Protein AF-A0A218WGW8-F1 (afdb_monomer_lite)

Foldseek 3Di:
DDDPDDPDPDDDPPQAWDWDFDQAWDQAPQFRDIFRDRTWTAGPVPRHIHDPLRVPDDQWFDFDQAPPRPCPVFDIFGKDQAQDADPPAPPPLASQAAQAQLAGTDTIWRWGQDPVRRHIHTHGSVRSLCRDTDPRHDDDLAGKDQALPAAAQQQRHSHDPRGRPPDDRRGGFIWGDDPPDPRHIHTPNSLRVLLNLQSVQLVDPVQQDPVRAGEREDARNDHPPCQVVSVVSNCSSCCVSVVDCVNHDDDYDYD

Structure (mmCIF, N/CA/C/O backbone):
data_AF-A0A218WGW8-F1
#
_entry.id   AF-A0A218WGW8-F1
#
loop_
_atom_site.group_PDB
_atom_site.id
_atom_site.type_symbol
_atom_site.label_atom_id
_atom_site.label_alt_id
_atom_site.label_comp_id
_atom_site.label_asym_id
_atom_site.label_entity_id
_atom_site.label_seq_id
_atom_site.pdbx_PDB_ins_code
_atom_site.Cartn_x
_atom_site.Cartn_y
_atom_site.Cartn_z
_atom_site.occupancy
_atom_site.B_iso_or_equiv
_atom_site.auth_seq_id
_atom_site.auth_comp_id
_atom_site.auth_asym_id
_atom_site.auth_atom_id
_atom_site.pdbx_PDB_model_num
ATOM 1 N N . MET A 1 1 ? 56.838 10.691 19.904 1.00 34.34 1 MET A N 1
ATOM 2 C CA . MET A 1 1 ? 56.258 9.521 19.205 1.00 34.34 1 MET A CA 1
ATOM 3 C C . MET A 1 1 ? 54.764 9.755 19.064 1.00 34.34 1 MET A C 1
ATOM 5 O O . MET A 1 1 ? 54.216 10.485 19.878 1.00 34.34 1 MET A O 1
ATOM 9 N N . ALA A 1 2 ? 54.199 9.271 17.961 1.00 31.28 2 ALA A N 1
ATOM 10 C CA . ALA A 1 2 ? 53.052 9.824 17.246 1.00 31.28 2 ALA A CA 1
ATOM 11 C C . ALA A 1 2 ? 51.769 10.029 18.068 1.00 31.28 2 ALA A C 1
ATOM 13 O O . ALA A 1 2 ? 51.326 9.160 18.811 1.00 31.28 2 ALA A O 1
ATOM 14 N N . THR A 1 3 ? 51.167 11.199 17.861 1.00 36.91 3 THR A N 1
ATOM 15 C CA . THR A 1 3 ? 49.751 11.477 18.086 1.00 36.91 3 THR A CA 1
ATOM 16 C C . THR A 1 3 ? 48.965 10.865 16.930 1.00 36.91 3 THR A C 1
ATOM 18 O O . THR A 1 3 ? 48.962 11.428 15.834 1.00 36.91 3 THR A O 1
ATOM 21 N N . ASP A 1 4 ? 48.305 9.734 17.153 1.00 34.06 4 ASP A N 1
ATOM 22 C CA . ASP A 1 4 ? 47.392 9.174 16.159 1.00 34.06 4 ASP A CA 1
ATOM 23 C C . ASP A 1 4 ? 46.086 9.971 16.179 1.00 34.06 4 ASP A C 1
ATOM 25 O O . ASP A 1 4 ? 45.173 9.760 16.978 1.00 34.06 4 ASP A O 1
ATOM 29 N N . SER A 1 5 ? 46.043 10.965 15.296 1.00 38.72 5 SER A N 1
ATOM 30 C CA . SER A 1 5 ? 44.841 11.687 14.910 1.00 38.72 5 SER A CA 1
ATOM 31 C C . SER A 1 5 ? 43.768 10.702 14.452 1.00 38.72 5 SER A C 1
ATOM 33 O O . SER A 1 5 ? 43.985 9.927 13.519 1.00 38.72 5 SER A O 1
ATOM 35 N N . VAL A 1 6 ? 42.595 10.773 15.081 1.00 39.47 6 VAL A N 1
ATOM 36 C CA . VAL A 1 6 ? 41.369 10.107 14.626 1.00 39.47 6 VAL A CA 1
ATOM 37 C C . VAL A 1 6 ? 41.163 10.419 13.137 1.00 39.47 6 VAL A C 1
ATOM 39 O O . VAL A 1 6 ? 41.188 11.600 12.773 1.00 39.47 6 VAL A O 1
ATOM 42 N N . PRO A 1 7 ? 40.948 9.418 12.261 1.00 34.97 7 PRO A N 1
ATOM 43 C CA . PRO A 1 7 ? 40.661 9.679 10.862 1.00 34.97 7 PRO A CA 1
ATOM 44 C C . PRO A 1 7 ? 39.383 10.509 10.767 1.00 34.97 7 PRO A C 1
ATOM 46 O O . PRO A 1 7 ? 38.300 10.065 11.152 1.00 34.97 7 PRO A O 1
ATOM 49 N N . ASN A 1 8 ? 39.528 11.734 10.271 1.00 34.88 8 ASN A N 1
ATOM 50 C CA . ASN A 1 8 ? 38.425 12.587 9.868 1.00 34.88 8 ASN A CA 1
ATOM 51 C C . ASN A 1 8 ? 37.539 11.784 8.895 1.00 34.88 8 ASN A C 1
ATOM 53 O O . ASN A 1 8 ? 38.052 11.361 7.853 1.00 34.88 8 ASN A O 1
ATOM 57 N N . PRO A 1 9 ? 36.253 11.517 9.199 1.00 36.47 9 PRO A N 1
ATOM 58 C CA . PRO A 1 9 ? 35.380 10.867 8.243 1.00 36.47 9 PRO A CA 1
ATOM 59 C C . PRO A 1 9 ? 35.137 11.869 7.119 1.00 36.47 9 PRO A C 1
ATOM 61 O O . PRO A 1 9 ? 34.276 12.744 7.221 1.00 36.47 9 PRO A O 1
ATOM 64 N N . ALA A 1 10 ? 35.935 11.738 6.058 1.00 40.41 10 ALA A N 1
ATOM 65 C CA . ALA A 1 10 ? 35.719 12.400 4.786 1.00 40.41 10 ALA A CA 1
ATOM 66 C C . ALA A 1 10 ? 34.219 12.373 4.473 1.00 40.41 10 ALA A C 1
ATOM 68 O O . ALA A 1 10 ? 33.571 11.328 4.589 1.00 40.41 10 ALA A O 1
ATOM 69 N N . ALA A 1 11 ? 33.683 13.559 4.182 1.00 42.69 11 ALA A N 1
ATOM 70 C CA . ALA A 1 11 ? 32.280 13.842 3.945 1.00 42.69 11 ALA A CA 1
ATOM 71 C C . ALA A 1 11 ? 31.565 12.651 3.292 1.00 42.69 11 ALA A C 1
ATOM 73 O O . ALA A 1 11 ? 31.799 12.334 2.127 1.00 42.69 11 ALA A O 1
ATOM 74 N N . ARG A 1 12 ? 30.693 11.975 4.055 1.00 51.75 12 ARG A N 1
ATOM 75 C CA . ARG A 1 12 ? 29.774 10.983 3.491 1.00 51.75 12 ARG A CA 1
ATOM 76 C C . ARG A 1 12 ? 29.045 11.684 2.355 1.00 51.75 12 ARG A C 1
ATOM 78 O O . ARG A 1 12 ? 28.332 12.648 2.626 1.00 51.75 12 ARG A O 1
ATOM 85 N N . HIS A 1 13 ? 29.231 11.231 1.116 1.00 54.53 13 HIS A N 1
ATOM 86 C CA . HIS A 1 13 ? 28.448 11.747 0.002 1.00 54.53 13 HIS A CA 1
ATOM 87 C C . HIS A 1 13 ? 26.968 11.693 0.410 1.00 54.53 13 HIS A C 1
ATOM 89 O O . HIS A 1 13 ? 26.478 10.606 0.752 1.00 54.53 13 HIS A O 1
ATOM 95 N N . PRO A 1 14 ? 26.260 12.837 0.467 1.00 75.94 14 PRO A N 1
ATOM 96 C CA . PRO A 1 14 ? 24.845 12.819 0.783 1.00 75.94 14 PRO A CA 1
ATOM 97 C C . PRO A 1 14 ? 24.167 11.929 -0.256 1.00 75.94 14 PRO A C 1
ATOM 99 O O . PRO A 1 14 ? 24.383 12.087 -1.456 1.00 75.94 14 PRO A O 1
ATOM 102 N N . CYS A 1 15 ? 23.410 10.929 0.203 1.00 84.38 15 CYS A N 1
ATOM 103 C CA . CYS A 1 15 ? 22.747 9.999 -0.702 1.00 84.38 15 CYS A CA 1
ATOM 104 C C . CYS A 1 15 ? 21.761 10.773 -1.582 1.00 84.38 15 CYS A C 1
ATOM 106 O O . CYS A 1 15 ? 20.703 11.192 -1.112 1.00 84.38 15 CYS A O 1
ATOM 108 N N . GLU A 1 16 ? 22.101 10.937 -2.856 1.00 90.06 16 GLU A N 1
ATOM 109 C CA . GLU A 1 16 ? 21.220 11.525 -3.855 1.00 90.06 16 GLU A CA 1
ATOM 110 C C . GLU A 1 16 ? 20.320 10.425 -4.430 1.00 90.06 16 GLU A C 1
ATOM 112 O O . GLU A 1 16 ? 20.803 9.386 -4.885 1.00 90.06 16 GLU A O 1
ATOM 117 N N . PHE A 1 17 ? 19.005 10.631 -4.387 1.00 91.69 17 PHE A N 1
ATOM 118 C CA . PHE A 1 17 ? 18.021 9.689 -4.916 1.00 91.69 17 PHE A CA 1
ATOM 119 C C . PHE A 1 17 ? 17.413 10.250 -6.199 1.00 91.69 17 PHE A C 1
ATOM 121 O O . PHE A 1 17 ? 16.830 11.333 -6.184 1.00 91.69 17 PHE A O 1
ATOM 128 N N . LYS A 1 18 ? 17.487 9.488 -7.292 1.00 93.00 18 LYS A N 1
ATOM 129 C CA . LYS A 1 18 ? 16.969 9.890 -8.609 1.00 93.00 18 LYS A CA 1
ATOM 130 C C . LYS A 1 18 ? 15.800 9.006 -9.012 1.00 93.00 18 LYS A C 1
ATOM 132 O O . LYS A 1 18 ? 15.855 7.789 -8.825 1.00 93.00 18 LYS A O 1
ATOM 137 N N . LEU A 1 19 ? 14.749 9.622 -9.552 1.00 92.88 19 LEU A N 1
ATOM 138 C CA . LEU A 1 19 ? 13.626 8.897 -10.137 1.00 92.88 19 LEU A CA 1
ATOM 139 C C . LEU A 1 19 ? 14.095 8.251 -11.442 1.00 92.88 19 LEU A C 1
ATOM 141 O O . LEU A 1 19 ? 14.567 8.945 -12.340 1.00 92.88 19 LEU A O 1
ATOM 145 N N . LYS A 1 20 ? 13.989 6.929 -11.528 1.00 90.62 20 LYS A N 1
ATOM 146 C CA . LYS A 1 20 ? 14.376 6.139 -12.700 1.00 90.62 20 LYS A CA 1
ATOM 147 C C . LYS A 1 20 ? 13.329 5.045 -12.931 1.00 90.62 20 LYS A C 1
ATOM 149 O O . LYS A 1 20 ? 12.639 4.642 -11.988 1.00 90.62 20 LYS A O 1
ATOM 154 N N . LYS A 1 21 ? 13.231 4.577 -14.176 1.00 89.00 21 LYS A N 1
ATOM 155 C CA . LYS A 1 21 ? 12.416 3.420 -14.557 1.00 89.00 21 LYS A CA 1
ATOM 156 C C . LYS A 1 21 ? 13.241 2.140 -14.456 1.00 89.00 21 LYS A C 1
ATOM 158 O O . LYS A 1 21 ? 14.400 2.119 -14.860 1.00 89.00 21 LYS A O 1
ATOM 163 N N . TYR A 1 22 ? 12.637 1.098 -13.914 1.00 85.44 22 TYR A N 1
ATOM 164 C CA . TYR A 1 22 ? 13.181 -0.245 -13.792 1.00 85.44 22 TYR A CA 1
ATOM 165 C C . TYR A 1 22 ? 12.069 -1.240 -14.071 1.00 85.44 22 TYR A C 1
ATOM 167 O O . TYR A 1 22 ? 10.908 -0.966 -13.789 1.00 85.44 22 TYR A O 1
ATOM 175 N N . GLN A 1 23 ? 12.435 -2.411 -14.570 1.00 81.50 23 GLN A N 1
ATOM 176 C CA . GLN A 1 23 ? 11.497 -3.521 -14.710 1.00 81.50 23 GLN A CA 1
ATOM 177 C C . GLN A 1 23 ? 11.619 -4.510 -13.541 1.00 81.50 23 GLN A C 1
ATOM 179 O O . GLN A 1 23 ? 10.739 -5.336 -13.344 1.00 81.50 23 GLN A O 1
ATOM 184 N N . THR A 1 24 ? 12.672 -4.408 -12.719 1.00 84.31 24 TH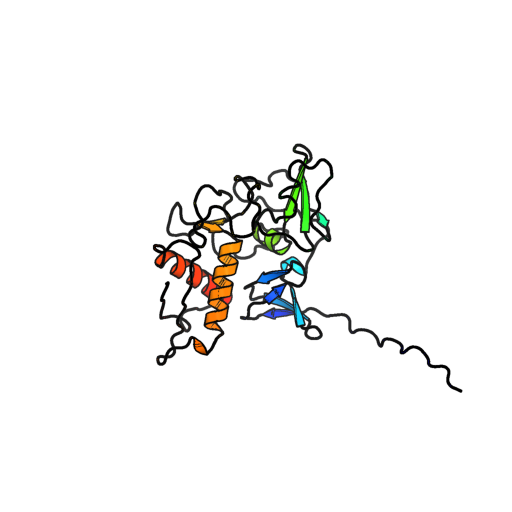R A N 1
ATOM 185 C CA . THR A 1 24 ? 12.944 -5.334 -11.608 1.00 84.31 24 THR A CA 1
ATOM 186 C C . THR A 1 24 ? 12.188 -5.000 -10.333 1.00 84.31 24 THR A C 1
ATOM 188 O O . THR A 1 24 ? 11.956 -3.833 -10.016 1.00 84.31 24 THR A O 1
ATOM 191 N N . VAL A 1 25 ? 11.881 -6.027 -9.541 1.00 91.31 25 VAL A N 1
ATOM 192 C CA . VAL A 1 25 ? 11.317 -5.870 -8.193 1.00 91.31 25 VAL A CA 1
ATOM 193 C C . VAL A 1 25 ? 12.301 -5.164 -7.251 1.00 91.31 25 VAL A C 1
ATOM 195 O O . VAL A 1 25 ? 13.513 -5.157 -7.480 1.00 91.31 25 VAL A O 1
ATOM 198 N N . PHE A 1 26 ? 11.801 -4.540 -6.184 1.00 93.12 26 PHE A N 1
ATOM 199 C CA . PHE A 1 26 ? 12.654 -3.995 -5.121 1.00 93.12 26 PHE A CA 1
ATOM 200 C C . PHE A 1 26 ? 11.954 -3.930 -3.773 1.00 93.12 26 PHE A C 1
ATOM 202 O O . PHE A 1 26 ? 10.740 -3.776 -3.688 1.00 93.12 26 PHE A O 1
ATOM 209 N N . THR A 1 27 ? 12.748 -3.911 -2.704 1.00 93.81 27 THR A N 1
ATOM 210 C CA . THR A 1 27 ? 12.259 -3.561 -1.367 1.00 93.81 27 THR A CA 1
ATOM 211 C C . THR A 1 27 ? 12.448 -2.072 -1.110 1.00 93.81 27 THR A C 1
ATOM 213 O O . THR A 1 27 ? 13.563 -1.549 -1.179 1.00 93.81 27 THR A O 1
ATOM 216 N N . CYS A 1 28 ? 11.370 -1.363 -0.775 1.00 92.94 28 CYS A N 1
ATOM 217 C CA . CYS A 1 28 ? 11.476 0.042 -0.404 1.00 92.94 28 CYS A CA 1
ATOM 218 C C . CYS A 1 28 ? 12.127 0.211 0.974 1.00 92.94 28 CYS A C 1
ATOM 220 O O . CYS A 1 28 ? 11.598 -0.259 1.975 1.00 92.94 28 CYS A O 1
ATOM 222 N N . TYR A 1 29 ? 13.201 0.997 1.053 1.00 91.44 29 TYR A N 1
ATOM 223 C CA . TYR A 1 29 ? 13.955 1.228 2.294 1.00 91.44 29 TYR A CA 1
ATOM 224 C C . TYR A 1 29 ? 13.195 2.025 3.378 1.00 91.44 29 TYR A C 1
ATOM 226 O O . TYR A 1 29 ? 13.640 2.114 4.516 1.00 91.44 29 TYR A O 1
ATOM 234 N N . ILE A 1 30 ? 12.058 2.638 3.037 1.00 90.06 30 ILE A N 1
ATOM 235 C CA . ILE A 1 30 ? 11.262 3.455 3.967 1.00 90.06 30 ILE A CA 1
ATOM 236 C C . ILE A 1 30 ? 10.159 2.629 4.623 1.00 90.06 30 ILE A C 1
ATOM 238 O O . ILE A 1 30 ? 10.034 2.642 5.841 1.00 90.06 30 ILE A O 1
ATOM 242 N N . CYS A 1 31 ? 9.347 1.918 3.836 1.00 89.31 31 CYS A N 1
ATOM 243 C CA . CYS A 1 31 ? 8.229 1.134 4.366 1.00 89.31 31 CYS A CA 1
ATOM 244 C C . CYS A 1 31 ? 8.536 -0.365 4.503 1.00 89.31 31 CYS A C 1
ATOM 246 O O . CYS A 1 31 ? 7.741 -1.078 5.111 1.00 89.31 31 CYS A O 1
ATOM 248 N N . MET A 1 32 ? 9.667 -0.839 3.965 1.00 91.00 32 MET A N 1
ATOM 249 C CA . MET A 1 32 ? 10.074 -2.253 3.907 1.00 91.00 32 MET A CA 1
ATOM 250 C C . MET A 1 32 ? 9.064 -3.172 3.219 1.00 91.00 32 MET A C 1
ATOM 252 O O . MET A 1 32 ? 9.020 -4.367 3.502 1.00 91.00 32 MET A O 1
ATOM 256 N N . VAL A 1 33 ? 8.247 -2.605 2.334 1.00 90.38 33 VAL A N 1
ATOM 257 C CA . VAL A 1 33 ? 7.321 -3.350 1.483 1.00 90.38 33 VAL A CA 1
ATOM 258 C C . VAL A 1 33 ? 8.003 -3.581 0.140 1.00 90.38 33 VAL A C 1
ATOM 260 O O . VAL A 1 33 ? 8.602 -2.652 -0.419 1.00 90.38 33 VAL A O 1
ATOM 263 N N . GLU A 1 34 ? 7.940 -4.820 -0.341 1.00 92.69 34 GLU A N 1
ATOM 264 C CA . GLU A 1 34 ? 8.391 -5.175 -1.680 1.00 92.69 34 GLU A CA 1
ATOM 265 C C . GLU A 1 34 ? 7.434 -4.621 -2.740 1.00 92.69 34 GLU A C 1
ATOM 267 O O . GLU A 1 34 ? 6.231 -4.478 -2.511 1.00 92.69 34 GLU A O 1
ATOM 272 N N . SER A 1 35 ? 7.985 -4.255 -3.889 1.00 90.25 35 SER A N 1
ATOM 273 C CA . SER A 1 35 ? 7.295 -3.487 -4.907 1.00 90.25 35 SER A CA 1
ATOM 274 C C . SER A 1 35 ? 7.585 -3.989 -6.306 1.00 90.25 35 SER A C 1
ATOM 276 O O . SER A 1 35 ? 8.722 -4.342 -6.630 1.00 90.25 35 SER A O 1
ATOM 278 N N . TYR A 1 36 ? 6.550 -3.906 -7.132 1.00 88.81 36 TYR A N 1
ATOM 279 C CA . TYR A 1 36 ? 6.598 -4.060 -8.580 1.00 88.81 36 TYR A CA 1
ATOM 280 C C . TYR A 1 36 ? 6.535 -2.704 -9.312 1.00 88.81 36 TYR A C 1
ATOM 282 O O . TYR A 1 36 ? 6.399 -2.670 -10.531 1.00 88.81 36 TYR A O 1
ATOM 290 N N . ASP A 1 37 ? 6.606 -1.576 -8.590 1.00 86.62 37 ASP A N 1
ATOM 291 C CA . ASP A 1 37 ? 6.553 -0.248 -9.207 1.00 86.62 37 ASP A CA 1
ATOM 292 C C . ASP A 1 37 ? 7.754 -0.034 -10.136 1.00 86.62 37 ASP A C 1
ATOM 294 O O . ASP A 1 37 ? 8.913 -0.129 -9.718 1.00 86.62 37 ASP A O 1
ATOM 298 N N . THR A 1 38 ? 7.467 0.316 -11.389 1.00 84.38 38 THR A N 1
ATOM 299 C CA . THR A 1 38 ? 8.492 0.539 -12.414 1.00 84.38 38 THR A CA 1
ATOM 300 C C . THR A 1 38 ? 9.274 1.816 -12.171 1.00 84.38 38 THR A C 1
ATOM 302 O O . THR A 1 38 ? 10.479 1.887 -12.393 1.00 84.38 38 THR A O 1
ATOM 305 N N . GLU A 1 39 ? 8.603 2.850 -11.675 1.00 88.56 39 GLU A N 1
ATOM 306 C CA . GLU A 1 39 ? 9.222 4.113 -11.311 1.00 88.56 39 GLU A CA 1
ATOM 307 C C . GLU A 1 39 ? 9.550 4.150 -9.820 1.00 88.56 39 GLU A C 1
ATOM 309 O O . GLU A 1 39 ? 8.668 4.117 -8.957 1.00 88.56 39 GLU A O 1
ATOM 314 N N . ARG A 1 40 ? 10.836 4.302 -9.504 1.00 90.88 40 ARG A N 1
ATOM 315 C CA . ARG A 1 40 ? 11.314 4.397 -8.120 1.00 90.88 40 ARG A CA 1
ATOM 316 C C . ARG A 1 40 ? 12.475 5.366 -7.989 1.00 90.88 40 ARG A C 1
ATOM 318 O O . ARG A 1 40 ? 13.244 5.584 -8.925 1.00 90.88 40 ARG A O 1
ATOM 325 N N . TYR A 1 41 ? 12.622 5.916 -6.793 1.00 92.69 41 TYR A N 1
ATOM 326 C CA . TYR A 1 41 ? 13.787 6.708 -6.422 1.00 92.69 41 TYR A CA 1
ATOM 327 C C . TYR A 1 41 ? 14.904 5.766 -5.971 1.00 92.69 41 TYR A C 1
ATOM 329 O O . TYR A 1 41 ? 14.723 5.053 -4.984 1.00 92.69 41 TYR A O 1
ATOM 337 N N . ARG A 1 42 ? 16.050 5.756 -6.661 1.00 93.38 42 ARG A N 1
ATOM 338 C CA . ARG A 1 42 ? 17.224 4.931 -6.311 1.00 93.38 42 ARG A CA 1
ATOM 339 C C . ARG A 1 42 ? 18.441 5.816 -6.074 1.00 93.38 42 ARG A C 1
ATOM 341 O O . ARG A 1 42 ? 18.611 6.822 -6.763 1.00 93.38 42 ARG A O 1
ATOM 348 N N . CYS A 1 43 ? 19.261 5.452 -5.096 1.00 92.19 43 CYS A N 1
ATOM 349 C CA . CYS A 1 43 ? 20.558 6.073 -4.865 1.00 92.19 43 CYS A CA 1
ATOM 350 C C . CYS A 1 43 ? 21.663 5.181 -5.434 1.00 92.19 43 CYS A C 1
ATOM 352 O O . CYS A 1 43 ? 21.846 4.070 -4.945 1.00 92.19 43 CYS A O 1
ATOM 354 N N . ASP A 1 44 ? 22.412 5.679 -6.420 1.00 89.31 44 ASP A N 1
ATOM 355 C CA . ASP A 1 44 ? 23.449 4.897 -7.115 1.00 89.31 44 ASP A CA 1
ATOM 356 C C . ASP A 1 44 ? 24.638 4.542 -6.193 1.00 89.31 44 ASP A C 1
ATOM 358 O O . ASP A 1 44 ? 25.319 3.551 -6.416 1.00 89.31 44 ASP A O 1
ATOM 362 N N . HIS A 1 45 ? 24.857 5.307 -5.115 1.00 89.75 45 HIS A N 1
ATOM 363 C CA . HIS A 1 45 ? 25.940 5.067 -4.153 1.00 89.75 45 HIS A CA 1
ATOM 364 C C . HIS A 1 45 ? 25.663 3.910 -3.177 1.00 89.75 45 HIS A C 1
ATOM 366 O O . HIS A 1 45 ? 26.564 3.148 -2.851 1.00 89.75 45 HIS A O 1
ATOM 372 N N . CYS A 1 46 ? 24.437 3.801 -2.651 1.00 89.75 46 CYS A N 1
ATOM 373 C CA . CYS A 1 46 ? 24.108 2.830 -1.590 1.00 89.75 46 CYS A CA 1
ATOM 374 C C . CYS A 1 46 ? 23.094 1.768 -2.017 1.00 89.75 46 CYS A C 1
ATOM 376 O O . CYS A 1 46 ? 22.620 0.996 -1.187 1.00 89.75 46 CYS A O 1
ATOM 378 N N . ASP A 1 47 ? 22.702 1.805 -3.284 1.00 88.25 47 ASP A N 1
ATOM 379 C CA . ASP A 1 47 ? 21.726 0.939 -3.930 1.00 88.25 47 ASP A CA 1
ATOM 380 C C . ASP A 1 47 ? 20.313 0.909 -3.321 1.00 88.25 47 ASP A C 1
ATOM 382 O O . ASP A 1 47 ? 19.444 0.124 -3.699 1.00 88.25 47 ASP A O 1
ATOM 386 N N . ARG A 1 48 ? 20.029 1.807 -2.376 1.00 92.88 48 ARG A N 1
ATOM 387 C CA . ARG A 1 48 ? 18.720 1.871 -1.725 1.00 92.88 48 ARG A CA 1
ATOM 388 C C . ARG A 1 48 ? 17.679 2.419 -2.691 1.00 92.88 48 ARG A C 1
ATOM 390 O O . ARG A 1 48 ? 17.894 3.448 -3.334 1.00 92.88 48 ARG A O 1
ATOM 397 N N . ALA A 1 49 ? 16.510 1.784 -2.699 1.00 93.75 49 ALA A N 1
ATOM 398 C CA . ALA A 1 49 ? 15.361 2.184 -3.499 1.00 93.75 49 ALA A CA 1
ATOM 399 C C . ALA A 1 49 ? 14.157 2.584 -2.630 1.00 93.75 49 ALA A C 1
ATOM 401 O O . ALA A 1 49 ? 13.991 2.137 -1.489 1.00 93.75 49 ALA A O 1
ATOM 402 N N . ARG A 1 50 ? 13.305 3.467 -3.157 1.00 92.81 50 ARG A N 1
ATOM 403 C CA . ARG A 1 50 ? 12.109 3.987 -2.483 1.00 92.81 50 ARG A CA 1
ATOM 404 C C . ARG A 1 50 ? 10.949 4.125 -3.466 1.00 92.81 50 ARG A C 1
ATOM 406 O O . ARG A 1 50 ? 11.149 4.598 -4.583 1.00 92.81 50 ARG A O 1
ATOM 413 N N . HIS A 1 51 ? 9.736 3.783 -3.025 1.00 90.88 51 HIS A N 1
ATOM 414 C CA . HIS A 1 51 ? 8.514 4.130 -3.760 1.00 90.88 51 HIS A CA 1
ATOM 415 C C . HIS A 1 5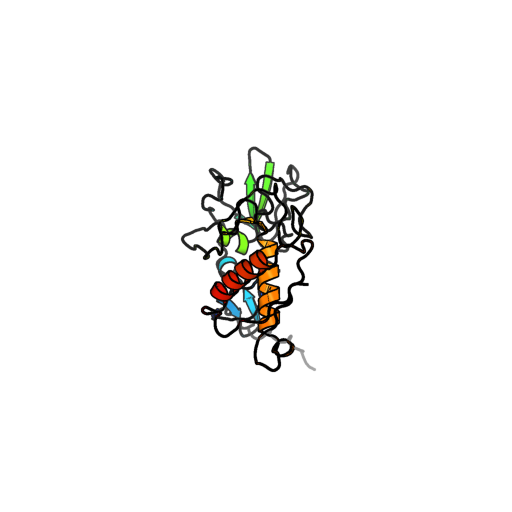1 ? 8.425 5.645 -3.972 1.00 90.88 51 HIS A C 1
ATOM 417 O O . HIS A 1 51 ? 8.878 6.401 -3.108 1.00 90.88 51 HIS A O 1
ATOM 423 N N . LYS A 1 52 ? 7.749 6.098 -5.037 1.00 85.81 52 LYS A N 1
ATOM 424 C CA . LYS A 1 52 ? 7.444 7.530 -5.244 1.00 85.81 52 LYS A CA 1
ATOM 425 C C . LYS A 1 52 ? 6.751 8.138 -4.017 1.00 85.81 52 LYS A C 1
ATOM 427 O O . LYS A 1 52 ? 7.274 9.085 -3.429 1.00 85.81 52 LYS A O 1
ATOM 432 N N . GLY A 1 53 ? 5.685 7.487 -3.540 1.00 80.56 53 GLY A N 1
ATOM 433 C CA . GLY A 1 53 ? 4.952 7.895 -2.332 1.00 80.56 53 GLY A CA 1
ATOM 434 C C . GLY A 1 53 ? 5.733 7.743 -1.018 1.00 80.56 53 GLY A C 1
ATOM 435 O O . GLY A 1 53 ? 5.376 8.342 -0.013 1.00 80.56 53 GLY A O 1
ATOM 436 N N . CYS A 1 54 ? 6.829 6.977 -1.004 1.00 87.25 54 CYS A N 1
ATOM 437 C CA . CYS A 1 54 ? 7.715 6.874 0.161 1.00 87.25 54 CYS A CA 1
ATOM 438 C C . CYS A 1 54 ? 8.911 7.834 0.102 1.00 87.25 54 CYS A C 1
ATOM 440 O O . CYS A 1 54 ? 9.624 7.963 1.093 1.00 87.25 54 CYS A O 1
ATOM 442 N N . PHE A 1 55 ? 9.184 8.457 -1.046 1.00 82.56 55 PHE A N 1
ATOM 443 C CA . PHE A 1 55 ? 10.227 9.471 -1.175 1.00 82.56 55 PHE A CA 1
ATOM 444 C C . PHE A 1 55 ? 9.698 10.855 -0.795 1.00 82.56 55 PHE A C 1
ATOM 446 O O . PHE A 1 55 ? 10.359 11.581 -0.059 1.00 82.56 55 PHE A O 1
ATOM 453 N N . ARG A 1 56 ? 8.486 11.191 -1.249 1.00 76.62 56 ARG A N 1
ATOM 454 C CA . ARG A 1 56 ? 7.815 12.475 -0.994 1.00 76.62 56 ARG A CA 1
ATOM 455 C C . ARG A 1 56 ? 6.954 12.430 0.271 1.00 76.62 56 ARG A C 1
ATOM 457 O O . ARG A 1 56 ? 5.771 12.758 0.232 1.00 76.62 56 ARG A O 1
ATOM 464 N N . LEU A 1 57 ? 7.533 11.983 1.385 1.00 84.00 57 LEU A N 1
ATOM 465 C CA . LEU A 1 57 ? 6.808 11.967 2.654 1.00 84.00 57 LEU A CA 1
ATOM 466 C C . LEU A 1 57 ? 6.481 13.402 3.078 1.00 84.00 57 LEU A C 1
ATOM 468 O O . LEU A 1 57 ? 7.369 14.244 3.174 1.00 84.00 57 LEU A O 1
ATOM 472 N N . ARG A 1 58 ? 5.204 13.662 3.341 1.00 86.12 58 ARG A N 1
ATOM 473 C CA . ARG A 1 58 ? 4.726 14.894 3.979 1.00 86.12 58 ARG A CA 1
ATOM 474 C C . ARG A 1 58 ? 4.484 14.640 5.456 1.00 86.12 58 ARG A C 1
ATOM 476 O O . ARG A 1 58 ? 4.020 13.553 5.795 1.00 86.12 58 ARG A O 1
ATOM 483 N N . ASP A 1 59 ? 4.692 15.653 6.290 1.00 90.31 59 ASP A N 1
ATOM 484 C CA . ASP A 1 59 ? 4.441 15.571 7.737 1.00 90.31 59 ASP A CA 1
ATOM 485 C C . ASP A 1 59 ? 2.981 15.249 8.062 1.00 90.31 59 ASP A C 1
ATOM 487 O O . ASP A 1 59 ? 2.693 14.584 9.053 1.00 90.31 59 ASP A O 1
ATOM 491 N N . ALA A 1 60 ? 2.051 15.671 7.203 1.00 91.12 60 ALA A N 1
ATOM 492 C CA . ALA A 1 60 ? 0.658 15.271 7.288 1.00 91.12 60 ALA A CA 1
ATOM 493 C C . ALA A 1 60 ? -0.020 15.281 5.917 1.00 91.12 60 ALA A C 1
ATOM 495 O O . ALA A 1 60 ? 0.193 16.205 5.128 1.00 91.12 60 ALA A O 1
ATOM 496 N N . ILE A 1 61 ? -0.902 14.313 5.678 1.00 88.88 61 ILE A N 1
ATOM 497 C CA . ILE A 1 61 ? -1.701 14.188 4.453 1.00 88.88 61 ILE A CA 1
ATOM 498 C C . ILE A 1 61 ? -3.194 14.221 4.770 1.00 88.88 61 ILE A C 1
ATOM 500 O O . ILE A 1 61 ? -3.628 13.760 5.826 1.00 88.88 61 ILE A O 1
ATOM 504 N N . GLN A 1 62 ? -3.985 14.741 3.836 1.00 87.81 62 GLN A N 1
ATOM 505 C CA . GLN A 1 62 ? -5.428 14.533 3.819 1.00 87.81 62 GLN A CA 1
ATOM 506 C C . GLN A 1 62 ? -5.721 13.496 2.739 1.00 87.81 62 GLN A C 1
ATOM 508 O O . GLN A 1 62 ? -5.393 13.703 1.572 1.00 87.81 62 GLN A O 1
ATOM 513 N N . LEU A 1 63 ? -6.302 12.368 3.134 1.00 84.38 63 LEU A N 1
ATOM 514 C CA . LEU A 1 63 ? -6.702 11.344 2.176 1.00 84.38 63 LEU A CA 1
ATOM 515 C C . LEU A 1 63 ? -7.935 11.816 1.411 1.00 84.38 63 LEU A C 1
ATOM 517 O O . LEU A 1 63 ? -8.816 12.458 1.992 1.00 84.38 63 LEU A O 1
ATOM 521 N N . LYS A 1 64 ? -8.003 11.468 0.123 1.00 80.88 64 LYS A N 1
ATOM 522 C CA . LYS A 1 64 ? -9.261 11.518 -0.623 1.00 80.88 64 LYS A CA 1
ATOM 523 C C . LYS A 1 64 ? -10.259 10.524 -0.024 1.00 80.88 64 LYS A C 1
ATOM 525 O O . LYS A 1 64 ? -9.897 9.635 0.754 1.00 80.88 64 LYS A O 1
ATOM 530 N N . ASP A 1 65 ? -11.523 10.680 -0.403 1.00 75.12 65 ASP A N 1
ATOM 531 C CA . ASP A 1 65 ? -12.559 9.736 -0.009 1.00 75.12 65 ASP A CA 1
ATOM 532 C C . ASP A 1 65 ? -12.221 8.343 -0.555 1.00 75.12 65 ASP A C 1
ATOM 534 O O . ASP A 1 65 ? -12.176 8.092 -1.757 1.00 75.12 65 ASP A O 1
ATOM 538 N N . ALA A 1 66 ? -11.949 7.438 0.374 1.00 72.56 66 ALA A N 1
ATOM 539 C CA . ALA A 1 66 ? -11.766 6.023 0.116 1.00 72.56 66 ALA A CA 1
ATOM 540 C C . ALA A 1 66 ? -13.103 5.340 -0.246 1.00 72.56 66 ALA A C 1
ATOM 542 O O . ALA A 1 66 ? -14.166 5.929 -0.010 1.00 72.56 66 ALA A O 1
ATOM 543 N N . PRO A 1 67 ? -13.082 4.095 -0.771 1.00 71.62 67 PRO A N 1
ATOM 544 C CA . PRO A 1 67 ? -14.305 3.356 -1.081 1.00 71.62 67 PRO A CA 1
ATOM 545 C C . PRO A 1 67 ? -15.294 3.356 0.094 1.00 71.62 67 PRO A C 1
ATOM 547 O O . PRO A 1 67 ? -14.892 3.391 1.257 1.00 71.62 67 PRO A O 1
ATOM 550 N N . ASP A 1 68 ? -16.592 3.380 -0.211 1.00 74.12 68 ASP A N 1
ATOM 551 C CA . ASP A 1 68 ? -17.695 3.508 0.757 1.00 74.12 68 ASP A CA 1
ATOM 552 C C . ASP A 1 68 ? -17.589 4.715 1.726 1.00 74.12 68 ASP A C 1
ATOM 554 O O . ASP A 1 68 ? -18.274 4.759 2.749 1.00 74.12 68 ASP A O 1
ATOM 558 N N . GLY A 1 69 ? -16.744 5.712 1.427 1.00 74.12 69 GLY A N 1
ATOM 559 C CA . GLY A 1 69 ? -16.583 6.924 2.232 1.00 74.12 69 GLY A CA 1
ATOM 560 C C . GLY A 1 69 ? -15.948 6.685 3.604 1.00 74.12 69 GLY A C 1
ATOM 561 O O . GLY A 1 69 ? -16.238 7.427 4.540 1.00 74.12 69 GLY A O 1
ATOM 562 N N . ILE A 1 70 ? -15.097 5.662 3.767 1.00 74.12 70 ILE A N 1
ATOM 563 C CA . ILE A 1 70 ? -14.611 5.254 5.100 1.00 74.12 70 ILE A CA 1
ATOM 564 C C . ILE A 1 70 ? -13.812 6.336 5.838 1.00 74.12 70 ILE A C 1
ATOM 566 O O . ILE A 1 70 ? -13.848 6.397 7.065 1.00 74.12 70 ILE A O 1
ATOM 570 N N . PHE A 1 71 ? -13.125 7.203 5.095 1.00 75.25 71 PHE A N 1
ATOM 571 C CA . PHE A 1 71 ? -12.375 8.335 5.645 1.00 75.25 71 PHE A CA 1
ATOM 572 C C . PHE A 1 71 ? -13.135 9.658 5.543 1.00 75.25 71 PHE A C 1
ATOM 574 O O . PHE A 1 71 ? -12.578 10.718 5.829 1.00 75.25 71 PHE A O 1
ATOM 581 N N . LYS A 1 72 ? -14.422 9.616 5.183 1.00 77.81 72 LYS A N 1
ATOM 582 C CA . LYS A 1 72 ? -15.243 10.818 5.095 1.00 77.81 72 LYS A CA 1
ATOM 583 C C . LYS A 1 72 ? -15.344 11.469 6.471 1.00 77.81 72 LYS A C 1
ATOM 585 O O . LYS A 1 72 ? -15.804 10.859 7.437 1.00 77.81 72 LYS A O 1
ATOM 590 N N . GLY A 1 73 ? -14.898 12.719 6.557 1.00 76.62 73 GLY A N 1
ATOM 591 C CA . GLY A 1 73 ? -14.847 13.474 7.810 1.00 76.62 73 GLY A CA 1
ATOM 592 C C . GLY A 1 73 ? -13.713 13.067 8.757 1.00 76.62 73 GLY A C 1
ATOM 593 O O . GLY A 1 73 ? -13.678 13.546 9.890 1.00 76.62 73 GLY A O 1
ATOM 594 N N . TRP A 1 74 ? -12.790 12.204 8.323 1.00 83.94 74 TRP A N 1
ATOM 595 C CA . TRP A 1 74 ? -11.558 11.947 9.062 1.00 83.94 74 TRP A CA 1
ATOM 596 C C . TRP A 1 74 ? -10.582 13.098 8.823 1.00 83.94 74 TRP A C 1
ATOM 598 O O . TRP A 1 74 ? -10.531 13.691 7.743 1.00 83.94 74 TRP A O 1
ATOM 608 N N . GLY A 1 75 ? -9.826 13.433 9.865 1.00 84.81 75 GLY A N 1
ATOM 609 C CA . GLY A 1 75 ? -8.843 14.509 9.810 1.00 84.81 75 GLY A CA 1
ATOM 610 C C . GLY A 1 75 ? -7.582 14.122 9.039 1.00 84.81 75 GLY A C 1
ATOM 611 O O . GLY A 1 75 ? -7.512 13.091 8.368 1.00 84.81 75 GLY A O 1
ATOM 612 N N . ARG A 1 76 ? -6.554 14.959 9.187 1.00 91.06 76 ARG A N 1
ATOM 613 C CA . ARG A 1 76 ? -5.243 14.716 8.588 1.00 91.06 76 ARG A CA 1
ATOM 614 C C . ARG A 1 76 ? -4.564 13.524 9.253 1.00 91.06 76 ARG A C 1
ATOM 616 O O . ARG A 1 76 ? -4.593 13.388 10.475 1.00 91.06 76 ARG A O 1
ATOM 623 N N . PHE A 1 77 ? -3.917 12.699 8.444 1.00 93.31 77 PHE A N 1
ATOM 624 C CA . PHE A 1 77 ? -3.031 11.649 8.917 1.00 93.31 77 PHE A CA 1
ATOM 625 C C . PHE A 1 77 ? -1.628 12.225 9.058 1.00 93.31 77 PHE A C 1
ATOM 627 O O . PHE A 1 77 ? -1.093 12.782 8.101 1.00 93.31 77 PHE A O 1
ATOM 634 N N . GLU A 1 78 ? -1.024 12.067 10.225 1.00 95.50 78 GLU A N 1
ATOM 635 C CA . GLU A 1 78 ? 0.320 12.552 10.522 1.00 95.50 78 GLU A CA 1
ATOM 636 C C . GLU A 1 78 ? 1.362 11.475 10.248 1.00 95.50 78 GLU A C 1
ATOM 638 O O . GLU A 1 78 ? 1.167 10.302 10.566 1.00 95.50 78 GLU A O 1
ATOM 643 N N . LEU A 1 79 ? 2.495 11.870 9.684 1.00 94.81 79 LEU A N 1
ATOM 644 C CA . LEU A 1 79 ? 3.632 10.987 9.507 1.00 94.81 79 LEU A CA 1
ATOM 645 C C . LEU A 1 79 ? 4.302 10.730 10.854 1.00 94.81 79 LEU A C 1
ATOM 647 O O . LEU A 1 79 ? 4.683 11.651 11.574 1.00 94.81 79 LEU A O 1
ATOM 651 N N . LYS A 1 80 ? 4.501 9.457 11.171 1.00 94.88 80 LYS A N 1
ATOM 652 C CA . LYS A 1 80 ? 5.184 9.005 12.381 1.00 94.88 80 LYS A CA 1
ATOM 653 C C . LYS A 1 80 ? 6.287 8.020 11.997 1.00 94.88 80 LYS A C 1
ATOM 655 O O . LYS A 1 80 ? 6.090 7.251 11.057 1.00 94.88 80 LYS A O 1
ATOM 660 N N . PRO A 1 81 ? 7.437 8.009 12.696 1.00 91.12 81 PRO A N 1
ATOM 661 C CA . PRO A 1 81 ? 8.575 7.142 12.364 1.00 91.12 81 PRO A CA 1
ATOM 662 C C . PRO A 1 81 ? 8.283 5.646 12.554 1.00 91.12 81 PRO A C 1
ATOM 664 O O . PRO A 1 81 ? 8.932 4.805 11.937 1.00 91.12 81 PRO A O 1
ATOM 667 N N . THR A 1 82 ? 7.295 5.320 13.384 1.00 92.50 82 THR A N 1
ATOM 668 C CA . THR A 1 82 ? 6.773 3.974 13.648 1.00 92.50 82 THR A CA 1
ATOM 669 C C . THR A 1 82 ? 5.249 4.047 13.798 1.00 92.50 82 THR A C 1
ATOM 671 O O . THR A 1 82 ? 4.727 5.140 14.066 1.00 92.50 82 THR A O 1
ATOM 674 N N . PRO A 1 83 ? 4.509 2.932 13.631 1.00 93.94 83 PRO A N 1
ATOM 675 C CA . PRO A 1 83 ? 3.074 2.916 13.907 1.00 93.94 83 PRO A CA 1
ATOM 676 C C . PRO A 1 83 ? 2.792 3.351 15.346 1.00 93.94 83 PRO A C 1
ATOM 678 O O . PRO A 1 83 ? 3.438 2.878 16.281 1.00 93.94 83 PRO A O 1
ATOM 681 N N . GLN A 1 84 ? 1.828 4.252 15.520 1.00 95.25 84 GLN A N 1
ATOM 682 C CA . GLN A 1 84 ? 1.449 4.754 16.840 1.00 95.25 84 GLN A CA 1
ATOM 683 C C . GLN A 1 84 ? 0.267 3.972 17.400 1.00 95.25 84 GLN A C 1
ATOM 685 O O . GLN A 1 84 ? -0.614 3.510 16.668 1.00 95.25 84 GLN A O 1
ATOM 690 N N . THR A 1 85 ? 0.247 3.798 18.715 1.00 94.50 85 THR A N 1
ATOM 691 C CA . THR A 1 85 ? -0.868 3.185 19.437 1.00 94.50 85 THR A CA 1
ATOM 692 C C . THR A 1 85 ? -0.906 3.754 20.837 1.00 94.50 85 THR A C 1
ATOM 694 O O . THR A 1 85 ? 0.044 3.611 21.604 1.00 94.50 85 THR A O 1
ATOM 697 N N . GLU A 1 86 ? -2.018 4.377 21.176 1.00 92.25 86 GLU A N 1
ATOM 698 C CA . GLU A 1 86 ? -2.171 5.080 22.438 1.00 92.25 86 GLU A CA 1
ATOM 699 C C . GLU A 1 86 ? -2.537 4.111 23.578 1.00 92.25 86 GLU A C 1
ATOM 701 O O . GLU A 1 86 ? -3.143 3.052 23.346 1.00 92.25 86 GLU A O 1
ATOM 706 N N . PRO A 1 87 ? -2.196 4.419 24.842 1.00 90.88 87 PRO A N 1
ATOM 707 C CA . PRO A 1 87 ? -2.449 3.512 25.961 1.00 90.88 87 PRO A CA 1
ATOM 708 C C . PRO A 1 87 ? -3.929 3.177 26.182 1.00 90.88 87 PRO A C 1
ATOM 710 O O . PRO A 1 87 ? -4.239 2.089 26.663 1.00 90.88 87 PRO A O 1
ATOM 713 N N . ASP A 1 88 ? -4.854 4.057 25.817 1.00 92.62 88 ASP A N 1
ATOM 714 C CA . ASP A 1 88 ? -6.305 3.846 25.922 1.00 92.62 88 ASP A CA 1
ATOM 715 C C . ASP A 1 88 ? -6.955 3.458 24.582 1.00 92.62 88 ASP A C 1
ATOM 717 O O . ASP A 1 88 ? -8.181 3.470 24.440 1.00 92.62 88 ASP A O 1
ATOM 721 N N . SER A 1 89 ? -6.133 3.090 23.600 1.00 91.31 89 SER A N 1
ATOM 722 C CA . SER A 1 89 ? -6.575 2.641 22.289 1.00 91.31 89 SER A CA 1
ATOM 723 C C . SER A 1 89 ? -7.422 1.373 22.371 1.00 91.31 89 SER A C 1
ATOM 725 O O . SER A 1 89 ? -7.022 0.367 22.967 1.00 91.31 89 SER A O 1
ATOM 727 N N . LYS A 1 90 ? -8.589 1.375 21.720 1.00 90.06 90 LYS A N 1
ATOM 728 C CA . LYS A 1 90 ? -9.482 0.203 21.665 1.00 90.06 90 LYS A CA 1
ATOM 729 C C . LYS A 1 90 ? -9.000 -0.869 20.688 1.00 90.06 90 LYS A C 1
ATOM 731 O O . LYS A 1 90 ? -9.550 -1.968 20.668 1.00 90.06 90 LYS A O 1
ATOM 736 N N . ASN A 1 91 ? -7.991 -0.573 19.869 1.00 91.00 91 ASN A N 1
ATOM 737 C CA . ASN A 1 91 ? -7.524 -1.451 18.802 1.00 91.00 91 ASN A CA 1
ATOM 738 C C . ASN A 1 91 ? -6.037 -1.826 18.871 1.00 91.00 91 ASN A C 1
ATOM 740 O O . ASN A 1 91 ? -5.439 -2.166 17.850 1.00 91.00 91 ASN A O 1
ATOM 744 N N . LYS A 1 92 ? -5.454 -1.882 20.075 1.00 90.81 92 LYS A N 1
ATOM 745 C CA . LYS A 1 92 ? -4.040 -2.257 20.285 1.00 90.81 92 LYS A CA 1
ATOM 746 C C . LYS A 1 92 ? -3.585 -3.508 19.529 1.00 90.81 92 LYS A C 1
ATOM 748 O O . LYS A 1 92 ? -2.459 -3.571 19.057 1.00 90.81 92 LYS A O 1
ATOM 753 N N . LYS A 1 93 ? -4.466 -4.504 19.383 1.00 89.88 93 LYS A N 1
ATOM 754 C CA . LYS A 1 93 ? -4.147 -5.786 18.731 1.00 89.88 93 LYS A CA 1
ATOM 755 C C . LYS A 1 93 ? -3.954 -5.700 17.208 1.00 89.88 93 LYS A C 1
ATOM 757 O O . LYS A 1 93 ? -3.493 -6.666 16.602 1.00 89.88 93 LYS A O 1
ATOM 762 N N . TRP A 1 94 ? -4.352 -4.599 16.573 1.00 92.31 94 TRP A N 1
ATOM 763 C CA . TRP A 1 94 ? -4.179 -4.414 15.130 1.00 92.31 94 TRP A CA 1
ATOM 764 C C . TRP A 1 94 ? -3.660 -3.031 14.732 1.00 92.31 94 TRP A C 1
ATOM 766 O O . TRP A 1 94 ? -3.336 -2.841 13.568 1.00 92.31 94 TRP A O 1
ATOM 776 N N . ALA A 1 95 ? -3.505 -2.091 15.665 1.00 93.19 95 ALA A N 1
ATOM 777 C CA . ALA A 1 95 ? -3.033 -0.740 15.371 1.00 93.19 95 ALA A CA 1
ATOM 778 C C . ALA A 1 95 ? -1.638 -0.704 14.708 1.00 93.19 95 ALA A C 1
ATOM 780 O O . ALA A 1 95 ? -1.394 0.159 13.875 1.00 93.19 95 ALA A O 1
ATOM 781 N N . ALA A 1 96 ? -0.756 -1.674 14.976 1.00 94.25 96 ALA A N 1
ATOM 782 C CA . ALA A 1 96 ? 0.552 -1.780 14.310 1.00 94.25 96 ALA A CA 1
ATOM 783 C C . ALA A 1 96 ? 0.494 -2.246 12.835 1.00 94.25 96 ALA A C 1
ATOM 785 O O . ALA A 1 96 ? 1.519 -2.303 12.152 1.00 94.25 96 ALA A O 1
ATOM 786 N N . TYR A 1 97 ? -0.689 -2.604 12.335 1.00 95.19 97 TYR A N 1
ATOM 787 C CA . TYR A 1 97 ? -0.892 -3.107 10.982 1.00 95.19 97 TYR A CA 1
ATOM 788 C C . TYR A 1 97 ? -1.470 -2.019 10.086 1.00 95.19 97 TYR A C 1
ATOM 790 O O . TYR A 1 97 ? -2.280 -1.194 10.508 1.00 95.19 97 TYR A O 1
ATOM 798 N N . CYS A 1 98 ? -1.072 -2.049 8.820 1.00 93.94 98 CYS A N 1
ATOM 799 C CA . CYS A 1 98 ? -1.600 -1.157 7.809 1.00 93.94 98 CYS A CA 1
ATOM 800 C C . CYS A 1 98 ? -3.064 -1.471 7.536 1.00 93.94 98 CYS A C 1
ATOM 802 O O . CYS A 1 98 ? -3.414 -2.594 7.175 1.00 93.94 98 CYS A O 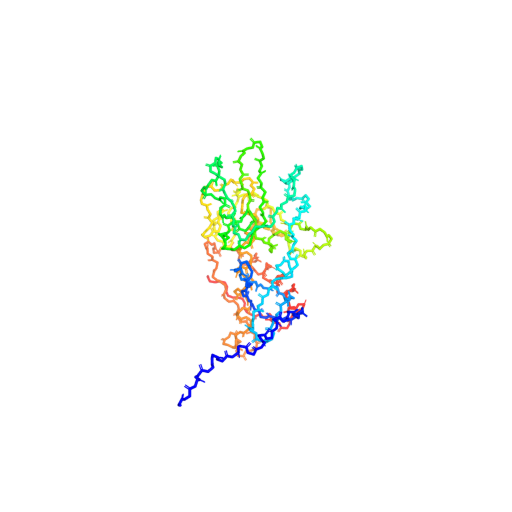1
ATOM 804 N N . VAL A 1 99 ? -3.910 -0.451 7.654 1.00 91.38 99 VAL A N 1
ATOM 805 C CA . VAL A 1 99 ? -5.351 -0.576 7.424 1.00 91.38 99 VAL A CA 1
ATOM 806 C C . VAL A 1 99 ? -5.690 -1.008 5.992 1.00 91.38 99 VAL A C 1
ATOM 808 O O . VAL A 1 99 ? -6.675 -1.707 5.786 1.00 91.38 99 VAL A O 1
ATOM 811 N N . VAL A 1 100 ? -4.841 -0.657 5.019 1.00 90.81 100 VAL A N 1
ATOM 812 C CA . VAL A 1 100 ? -5.059 -0.947 3.595 1.00 90.81 100 VAL A CA 1
ATOM 813 C C . VAL A 1 100 ? -4.579 -2.347 3.232 1.00 90.81 100 VAL A C 1
ATOM 815 O O . VAL A 1 100 ? -5.377 -3.176 2.822 1.00 90.81 100 VAL A O 1
ATOM 818 N N . CYS A 1 101 ? -3.290 -2.657 3.377 1.00 91.75 101 CYS A N 1
ATOM 819 C CA . CYS A 1 101 ? -2.767 -3.952 2.925 1.00 91.75 101 CYS A CA 1
ATOM 820 C C . CYS A 1 101 ? -2.877 -5.064 3.980 1.00 91.75 101 CYS A C 1
ATOM 822 O O . CYS A 1 101 ? -2.622 -6.223 3.668 1.00 91.75 101 CYS A O 1
ATOM 824 N N . GLY A 1 102 ? -3.222 -4.727 5.226 1.00 91.88 102 GLY A N 1
ATOM 825 C CA . GLY A 1 102 ? -3.319 -5.677 6.332 1.00 91.88 102 GLY A CA 1
ATOM 826 C C . GLY A 1 102 ? -1.984 -6.079 6.955 1.00 91.88 102 GLY A C 1
ATOM 827 O O . GLY A 1 102 ? -1.989 -6.766 7.971 1.00 91.88 102 GLY A O 1
ATOM 828 N N . MET A 1 103 ? -0.851 -5.659 6.384 1.00 93.50 103 MET A N 1
ATOM 829 C CA . MET A 1 103 ? 0.486 -6.097 6.796 1.00 93.50 103 MET A CA 1
ATOM 830 C C . MET A 1 103 ? 1.074 -5.230 7.907 1.00 93.50 103 MET A C 1
ATOM 832 O O . MET A 1 103 ? 0.790 -4.035 8.006 1.00 93.50 103 MET A O 1
ATOM 836 N N . HIS A 1 104 ? 1.933 -5.831 8.731 1.00 93.81 104 HIS A N 1
ATOM 837 C CA . HIS A 1 104 ? 2.618 -5.135 9.818 1.00 93.81 104 HIS A CA 1
ATOM 838 C C . HIS A 1 104 ? 3.483 -3.977 9.296 1.00 93.81 104 HIS A C 1
ATOM 840 O O . HIS A 1 104 ? 4.205 -4.114 8.303 1.00 93.81 104 HIS A O 1
ATOM 846 N N . ILE A 1 105 ? 3.448 -2.835 9.982 1.00 94.81 105 ILE A N 1
ATOM 847 C CA . ILE A 1 105 ? 4.261 -1.669 9.632 1.00 94.81 105 ILE A CA 1
ATOM 848 C C . ILE A 1 105 ? 5.542 -1.687 10.466 1.00 94.81 105 ILE A C 1
ATOM 850 O O . ILE A 1 105 ? 5.495 -1.697 11.691 1.00 94.81 105 ILE A O 1
ATOM 854 N N . LYS A 1 106 ? 6.705 -1.710 9.805 1.00 90.19 106 LYS A N 1
ATOM 855 C CA . LYS A 1 106 ? 8.010 -1.732 10.493 1.00 90.19 106 LYS A CA 1
ATOM 856 C C . LYS A 1 106 ? 8.524 -0.337 10.857 1.00 90.19 106 LYS A C 1
ATOM 858 O O . LYS A 1 106 ? 9.111 -0.170 11.918 1.00 90.19 106 LYS A O 1
ATOM 863 N N . TYR A 1 107 ? 8.301 0.641 9.982 1.00 90.06 107 TYR A N 1
ATOM 864 C CA . TYR A 1 107 ? 8.823 2.002 10.121 1.00 90.06 107 TYR A CA 1
ATOM 865 C C . TYR A 1 107 ? 7.722 3.030 9.856 1.00 90.06 107 TYR A C 1
ATOM 867 O O . TYR A 1 107 ? 6.620 2.895 10.388 1.00 90.06 107 TYR A O 1
ATOM 875 N N . TYR A 1 108 ? 8.024 4.045 9.043 1.00 92.38 108 TYR A N 1
ATOM 876 C CA . TYR A 1 108 ? 7.173 5.193 8.811 1.00 92.38 108 TYR A CA 1
ATOM 877 C C . TYR A 1 108 ? 5.736 4.793 8.500 1.00 92.38 108 TYR A C 1
ATOM 879 O O . TYR A 1 108 ? 5.475 3.919 7.666 1.00 92.38 108 TYR A O 1
ATOM 887 N N . SER A 1 109 ? 4.811 5.478 9.159 1.00 94.81 109 SER A N 1
ATOM 888 C CA . SER A 1 109 ? 3.379 5.282 8.998 1.00 94.81 109 SER A CA 1
ATOM 889 C C . SER A 1 109 ? 2.663 6.621 8.962 1.00 94.81 109 SER A C 1
ATOM 891 O O . SER A 1 109 ? 3.055 7.557 9.655 1.00 94.81 109 SER A O 1
ATOM 893 N N . TYR A 1 110 ? 1.604 6.692 8.167 1.00 94.62 110 TYR A N 1
ATOM 894 C CA . TYR A 1 110 ? 0.593 7.722 8.321 1.00 94.62 110 TYR A CA 1
ATOM 895 C C . TYR A 1 110 ? -0.391 7.272 9.391 1.00 94.62 110 TYR A C 1
ATOM 897 O O . TYR A 1 110 ? -1.040 6.235 9.243 1.00 94.62 110 TYR A O 1
ATOM 905 N N . HIS A 1 111 ? -0.461 8.044 10.467 1.00 95.62 111 HIS A N 1
ATOM 906 C CA . HIS A 1 111 ? -1.240 7.771 11.660 1.00 95.62 111 HIS A CA 1
ATOM 907 C C . HIS A 1 111 ? -2.410 8.746 11.776 1.00 95.62 111 HIS A C 1
ATOM 909 O O . HIS A 1 111 ? -2.242 9.958 11.646 1.00 95.62 111 HIS A O 1
ATOM 915 N N . TYR A 1 112 ? -3.584 8.220 12.095 1.00 93.81 112 TYR A N 1
ATOM 916 C CA . TYR A 1 112 ? -4.733 9.010 12.503 1.00 93.81 112 TYR A CA 1
ATOM 917 C C . TYR A 1 112 ? -5.405 8.366 13.708 1.00 93.81 112 TYR A C 1
ATOM 919 O O . TYR A 1 112 ? -5.679 7.162 13.718 1.00 93.81 112 TYR A O 1
ATOM 927 N N . ARG A 1 113 ? -5.737 9.186 14.703 1.00 92.94 113 ARG A N 1
ATOM 928 C CA . ARG A 1 113 ? -6.514 8.763 15.862 1.00 92.94 113 ARG A CA 1
ATOM 929 C C . ARG A 1 113 ? -7.960 9.213 15.718 1.00 92.94 113 ARG A C 1
ATOM 931 O O . ARG A 1 113 ? -8.266 10.403 15.770 1.00 92.94 113 ARG A O 1
ATOM 938 N N . HIS A 1 114 ? -8.875 8.253 15.608 1.00 88.00 114 HIS A N 1
ATOM 939 C CA . HIS A 1 114 ? -10.303 8.548 15.593 1.00 88.00 114 HIS A CA 1
ATOM 940 C C . HIS A 1 114 ? -10.768 8.903 17.012 1.00 88.00 114 HIS A C 1
ATOM 942 O O . HIS A 1 114 ? -10.903 8.027 17.874 1.00 88.00 114 HIS A O 1
ATOM 948 N N . SER A 1 115 ? -11.001 10.195 17.256 1.00 81.50 115 SER A N 1
ATOM 949 C CA . SER A 1 115 ? -11.257 10.763 18.589 1.00 81.50 115 SER A CA 1
ATOM 950 C C . SER A 1 115 ? -12.475 10.157 19.292 1.00 81.50 115 SER A C 1
ATOM 952 O O . SER A 1 115 ? -12.413 9.872 20.486 1.00 81.50 115 SER A O 1
ATOM 954 N N . LYS A 1 116 ? -13.559 9.884 18.552 1.00 84.19 116 LYS A N 1
ATOM 955 C CA . LYS A 1 116 ? -14.799 9.312 19.108 1.00 84.19 116 LYS A CA 1
ATOM 956 C C . LYS A 1 116 ? -14.630 7.862 19.560 1.00 84.19 116 LYS A C 1
ATOM 958 O O . LYS A 1 116 ? -15.090 7.480 20.632 1.00 84.19 116 LYS A O 1
ATOM 963 N N . ASP A 1 117 ? -13.944 7.053 18.756 1.00 84.50 117 ASP A N 1
ATOM 964 C CA . ASP A 1 117 ? -13.818 5.618 19.030 1.00 84.50 117 ASP A CA 1
ATOM 965 C C . ASP A 1 117 ? -12.559 5.252 19.810 1.00 84.50 117 ASP A C 1
ATOM 967 O O . ASP A 1 117 ? -12.442 4.101 20.235 1.00 84.50 117 ASP A O 1
ATOM 971 N N . LYS A 1 118 ? -11.631 6.200 19.996 1.00 89.56 118 LYS A N 1
ATOM 972 C CA . LYS A 1 118 ? -10.290 5.952 20.539 1.00 89.56 118 LYS A CA 1
ATOM 973 C C . LYS A 1 118 ? -9.596 4.811 19.790 1.00 89.56 118 LYS A C 1
ATOM 975 O O . LYS A 1 118 ? -9.106 3.863 20.400 1.00 89.56 118 LYS A O 1
ATOM 980 N N . LYS A 1 119 ? -9.638 4.864 18.456 1.00 90.19 119 LYS A N 1
ATOM 981 C CA . LYS A 1 119 ? -8.983 3.888 17.577 1.00 90.19 119 LYS A CA 1
ATOM 982 C C . LYS A 1 119 ? -7.835 4.551 16.834 1.00 90.19 119 LYS A C 1
ATOM 984 O O . LYS A 1 119 ? -8.041 5.592 16.215 1.00 90.19 119 LYS A O 1
ATOM 989 N N . ASP A 1 120 ? -6.678 3.910 16.859 1.00 93.62 120 ASP A N 1
ATOM 990 C CA . ASP A 1 120 ? -5.478 4.348 16.153 1.00 93.62 120 ASP A CA 1
ATOM 991 C C . ASP A 1 120 ? -5.363 3.625 14.820 1.00 93.62 120 ASP A C 1
ATOM 993 O O . ASP A 1 120 ? -5.241 2.402 14.765 1.00 93.62 120 ASP A O 1
ATOM 997 N N . VAL A 1 121 ? -5.414 4.368 13.727 1.00 92.81 121 VAL A N 1
ATOM 998 C CA . VAL A 1 121 ? -5.307 3.820 12.380 1.00 92.81 121 VAL A CA 1
ATOM 999 C C . VAL A 1 121 ? -3.949 4.188 11.823 1.00 92.81 121 VAL A C 1
ATOM 1001 O O . VAL A 1 121 ? -3.576 5.357 11.811 1.00 92.81 121 VAL A O 1
ATOM 1004 N N . ASN A 1 122 ? -3.215 3.181 11.361 1.00 94.81 122 ASN A N 1
ATOM 1005 C CA . ASN A 1 122 ? -1.910 3.358 10.745 1.00 94.81 122 ASN A CA 1
ATOM 1006 C C . ASN A 1 122 ? -1.926 2.799 9.320 1.00 94.81 122 ASN A C 1
ATOM 1008 O O . ASN A 1 122 ? -2.653 1.853 8.999 1.00 94.81 122 ASN A O 1
ATOM 1012 N N . MET A 1 123 ? -1.113 3.392 8.455 1.00 93.06 123 MET A N 1
ATOM 1013 C CA . MET A 1 123 ? -1.023 3.029 7.046 1.00 93.06 123 MET A CA 1
ATOM 1014 C C . MET A 1 123 ? 0.405 3.204 6.530 1.00 93.06 123 MET A C 1
ATOM 1016 O O . MET A 1 123 ? 1.073 4.181 6.867 1.00 93.06 123 MET A O 1
ATOM 1020 N N . HIS A 1 124 ? 0.879 2.286 5.680 1.00 93.62 124 HIS A N 1
ATOM 1021 C CA . HIS A 1 124 ? 2.143 2.496 4.966 1.00 93.62 124 HIS A CA 1
ATOM 1022 C C . HIS A 1 124 ? 2.028 3.705 4.026 1.00 93.62 124 HIS A C 1
ATOM 1024 O O . HIS A 1 124 ? 1.022 3.817 3.325 1.00 93.62 124 HIS A O 1
ATOM 1030 N N . PRO A 1 125 ? 3.068 4.545 3.883 1.00 90.81 125 PRO A N 1
ATOM 1031 C CA . PRO A 1 125 ? 3.036 5.663 2.938 1.00 90.81 125 PRO A CA 1
ATOM 1032 C C . PRO A 1 125 ? 2.722 5.253 1.490 1.00 90.81 125 PRO A C 1
ATOM 1034 O O . PRO A 1 125 ? 1.961 5.927 0.807 1.00 90.81 125 PRO A O 1
ATOM 1037 N N . CYS A 1 126 ? 3.215 4.096 1.033 1.00 88.12 126 CYS A N 1
ATOM 1038 C CA . CYS A 1 126 ? 2.874 3.573 -0.294 1.00 88.12 126 CYS A CA 1
ATOM 1039 C C . CYS A 1 126 ? 1.399 3.155 -0.433 1.00 88.12 126 CYS A C 1
ATOM 1041 O O . CYS A 1 126 ? 0.849 3.239 -1.525 1.00 88.12 126 CYS A O 1
ATOM 1043 N N . CYS A 1 127 ? 0.749 2.732 0.655 1.00 89.50 127 CYS A N 1
ATOM 1044 C CA . CYS A 1 127 ? -0.679 2.416 0.658 1.00 89.50 127 CYS A CA 1
ATOM 1045 C C . CYS A 1 127 ? -1.543 3.683 0.672 1.00 89.50 127 CYS A C 1
ATOM 1047 O O . CYS A 1 127 ? -2.608 3.690 0.066 1.00 89.50 127 CYS A O 1
ATOM 1049 N N . ALA A 1 128 ? -1.070 4.763 1.302 1.00 87.81 128 ALA A N 1
ATOM 1050 C CA . ALA A 1 128 ? -1.745 6.061 1.262 1.00 87.81 128 ALA A CA 1
ATOM 1051 C C . ALA A 1 128 ? -1.852 6.600 -0.171 1.00 87.81 128 ALA A C 1
ATOM 1053 O O . ALA A 1 128 ? -2.895 7.115 -0.566 1.00 87.81 128 ALA A O 1
ATOM 1054 N N . ALA A 1 129 ? -0.805 6.393 -0.975 1.00 82.56 129 ALA A N 1
ATOM 1055 C CA . ALA A 1 129 ? -0.787 6.778 -2.383 1.00 82.56 129 ALA A CA 1
ATOM 1056 C C . ALA A 1 129 ? -1.834 6.035 -3.243 1.00 82.56 129 ALA A C 1
ATOM 1058 O O . ALA A 1 129 ? -2.238 6.556 -4.278 1.00 82.56 129 ALA A O 1
ATOM 1059 N N . LEU A 1 130 ? -2.313 4.851 -2.825 1.00 80.81 130 LEU A N 1
ATOM 1060 C CA . LEU A 1 130 ? -3.391 4.131 -3.526 1.00 80.81 130 LEU A CA 1
ATOM 1061 C C . LEU A 1 130 ? -4.753 4.815 -3.376 1.00 80.81 130 LEU A C 1
ATOM 1063 O O . LEU A 1 130 ? -5.597 4.702 -4.255 1.00 80.81 130 LEU A O 1
ATOM 1067 N N . ILE A 1 131 ? -4.966 5.506 -2.257 1.00 76.81 131 ILE A N 1
ATOM 1068 C CA . ILE A 1 131 ? -6.209 6.234 -1.962 1.00 76.81 131 ILE A CA 1
ATOM 1069 C C . ILE A 1 131 ? -6.219 7.582 -2.692 1.00 76.81 131 ILE A C 1
ATOM 1071 O O . ILE A 1 131 ? -7.265 8.194 -2.888 1.00 76.81 131 ILE A O 1
ATOM 1075 N N . GLY A 1 132 ? -5.045 8.023 -3.140 1.00 69.19 132 GLY A N 1
ATOM 1076 C CA . GLY A 1 132 ? -4.829 9.348 -3.674 1.00 69.19 132 GLY A CA 1
ATOM 1077 C C . GLY A 1 132 ? -4.764 10.375 -2.549 1.00 69.19 132 GLY A C 1
ATOM 1078 O O . GLY A 1 132 ? -5.626 10.468 -1.671 1.00 69.19 132 GLY A O 1
ATOM 1079 N N . HIS A 1 133 ? -3.729 11.191 -2.610 1.00 62.72 133 HIS A N 1
ATOM 1080 C CA . HIS A 1 133 ? -3.643 12.447 -1.888 1.00 62.72 133 HIS A CA 1
ATOM 1081 C C . HIS A 1 133 ? -2.907 13.431 -2.799 1.00 62.72 133 HIS A C 1
ATOM 1083 O O . HIS A 1 133 ? -2.008 13.034 -3.535 1.00 62.72 133 HIS A O 1
ATOM 1089 N N . ASP A 1 134 ? -3.322 14.700 -2.778 1.00 52.00 134 ASP A N 1
ATOM 1090 C CA . ASP A 1 134 ? -2.605 15.791 -3.453 1.00 52.00 134 ASP A CA 1
ATOM 1091 C C . ASP A 1 134 ? -2.340 15.560 -4.959 1.00 52.00 134 ASP A C 1
ATOM 1093 O O . ASP A 1 134 ? -1.205 15.650 -5.420 1.00 52.00 134 ASP A O 1
ATOM 1097 N N . ASP A 1 135 ? -3.395 15.231 -5.714 1.00 52.84 135 ASP A N 1
ATOM 1098 C CA . ASP A 1 135 ? -3.405 15.074 -7.184 1.00 52.84 135 ASP A CA 1
ATOM 1099 C C . ASP A 1 135 ? -2.539 13.953 -7.788 1.00 52.84 135 ASP A C 1
ATOM 1101 O O . ASP A 1 135 ? -2.668 13.651 -8.975 1.00 52.84 135 ASP A O 1
ATOM 1105 N N . GLU A 1 136 ? -1.762 13.229 -6.981 1.00 56.50 136 GLU A N 1
ATOM 1106 C CA . GLU A 1 136 ? -1.142 11.968 -7.392 1.00 56.50 136 GLU A CA 1
ATOM 1107 C C . GLU A 1 136 ? -2.187 10.839 -7.321 1.00 56.50 136 GLU A C 1
ATOM 1109 O O . GLU A 1 136 ? -2.579 10.381 -6.246 1.00 56.50 136 GLU A O 1
ATOM 1114 N N . VAL A 1 137 ? -2.667 10.386 -8.482 1.00 54.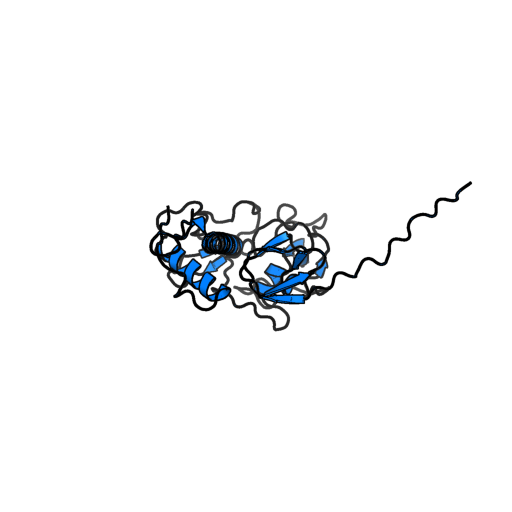22 137 VAL A N 1
ATOM 1115 C CA . VAL A 1 137 ? -3.455 9.152 -8.603 1.00 54.22 137 VAL A CA 1
ATOM 1116 C C . VAL A 1 137 ? -2.522 8.078 -9.140 1.00 54.22 137 VAL A C 1
ATOM 1118 O O . VAL A 1 137 ? -2.125 8.118 -10.304 1.00 54.22 137 VAL A O 1
ATOM 1121 N N . LYS A 1 138 ? -2.144 7.115 -8.292 1.00 63.38 138 LYS A N 1
ATOM 1122 C CA . LYS A 1 138 ? -1.500 5.900 -8.794 1.00 63.38 138 LYS A CA 1
ATOM 1123 C C . LYS A 1 138 ? -2.519 5.193 -9.695 1.00 63.38 138 LYS A C 1
ATOM 1125 O O . LYS A 1 138 ? -3.637 4.976 -9.226 1.00 63.38 138 LYS A O 1
ATOM 1130 N N . PRO A 1 139 ? -2.183 4.846 -10.952 1.00 64.06 139 PRO A N 1
ATOM 1131 C CA . PRO A 1 139 ? -3.082 4.055 -11.777 1.00 64.06 139 PRO A CA 1
ATOM 1132 C C . PRO A 1 139 ? -3.412 2.770 -11.021 1.00 64.06 139 PRO A C 1
ATOM 1134 O O . PRO A 1 139 ? -2.520 2.024 -10.606 1.00 64.06 139 PRO A O 1
ATOM 1137 N N . LEU A 1 140 ? -4.701 2.574 -10.763 1.00 67.75 140 LEU A N 1
ATOM 1138 C CA . LEU A 1 140 ? -5.190 1.387 -10.093 1.00 67.75 140 LEU A CA 1
ATOM 1139 C C . LEU A 1 140 ? -5.502 0.345 -11.168 1.00 67.75 140 LEU A C 1
ATOM 1141 O O . LEU A 1 140 ? -6.189 0.670 -12.136 1.00 67.75 140 LEU A O 1
ATOM 1145 N N . PRO A 1 141 ? -5.033 -0.901 -11.009 1.00 67.75 141 PRO A N 1
ATOM 1146 C CA . PRO A 1 141 ? -5.346 -1.964 -11.961 1.00 67.75 141 PRO A CA 1
ATOM 1147 C C . PRO A 1 141 ? -6.849 -2.290 -11.974 1.00 67.75 141 PRO A C 1
ATOM 1149 O O . PRO A 1 141 ? -7.392 -2.749 -12.975 1.00 67.75 141 PRO A O 1
ATOM 1152 N N . TYR A 1 142 ? -7.520 -2.031 -10.849 1.00 78.44 142 TYR A N 1
ATOM 1153 C CA . TYR A 1 142 ? -8.885 -2.431 -10.538 1.00 78.44 142 TYR A CA 1
ATOM 1154 C C . TYR A 1 142 ? -9.485 -1.502 -9.476 1.00 78.44 142 TYR A C 1
ATOM 1156 O O . TYR A 1 142 ? -8.755 -0.805 -8.765 1.00 78.44 142 TYR A O 1
ATOM 1164 N N . ASP A 1 143 ? -10.804 -1.561 -9.297 1.00 82.00 143 ASP A N 1
ATOM 1165 C CA . ASP A 1 143 ? -11.501 -0.780 -8.275 1.00 82.00 143 ASP A CA 1
ATOM 1166 C C . ASP A 1 143 ? -11.184 -1.292 -6.863 1.00 82.00 143 ASP A C 1
ATOM 1168 O O . ASP A 1 143 ? -11.290 -2.489 -6.574 1.00 82.00 143 ASP A O 1
ATOM 1172 N N . LEU A 1 144 ? -10.815 -0.378 -5.960 1.00 83.56 144 LEU A N 1
ATOM 1173 C CA . LEU A 1 144 ? -10.576 -0.687 -4.549 1.00 83.56 144 LEU A CA 1
ATOM 1174 C C . LEU A 1 144 ? -11.893 -0.933 -3.801 1.00 83.56 144 LEU A C 1
ATOM 1176 O O . LEU A 1 144 ? -12.893 -0.249 -3.997 1.00 83.56 144 LEU A O 1
ATOM 1180 N N . GLN A 1 145 ? -11.868 -1.897 -2.888 1.00 79.81 145 GLN A N 1
ATOM 1181 C CA . GLN A 1 145 ? -13.013 -2.384 -2.135 1.00 79.81 145 GLN A CA 1
ATOM 1182 C C . GLN A 1 145 ? -12.627 -2.753 -0.698 1.00 79.81 145 GLN A C 1
ATOM 1184 O O . GLN A 1 145 ? -11.552 -3.298 -0.444 1.00 79.81 145 GLN A O 1
ATOM 1189 N N . LEU A 1 146 ? -13.553 -2.552 0.242 1.00 72.88 146 LEU A N 1
ATOM 1190 C CA . LEU A 1 146 ? -13.302 -2.749 1.679 1.00 72.88 146 LEU A CA 1
ATOM 1191 C C . LEU A 1 146 ? -13.768 -4.094 2.249 1.00 72.88 146 LEU A C 1
ATOM 1193 O O . LEU A 1 146 ? -13.374 -4.467 3.347 1.00 72.88 146 LEU A O 1
ATOM 1197 N N . ARG A 1 147 ? -14.665 -4.801 1.553 1.00 62.12 147 ARG A N 1
ATOM 1198 C CA . ARG A 1 147 ? -15.364 -5.954 2.158 1.00 62.12 147 ARG A CA 1
ATOM 1199 C C . ARG A 1 147 ? -14.494 -7.220 2.251 1.00 62.12 147 ARG A C 1
ATOM 1201 O O . ARG A 1 147 ? -14.112 -7.782 1.229 1.00 62.12 147 ARG A O 1
ATOM 1208 N N . GLU A 1 148 ? -14.323 -7.736 3.466 1.00 60.03 148 GLU A N 1
ATOM 1209 C CA . GLU A 1 148 ? -13.744 -9.064 3.749 1.00 60.03 148 GLU A CA 1
ATOM 1210 C C . GLU A 1 148 ? -14.747 -10.230 3.580 1.00 60.03 148 GLU A C 1
ATOM 1212 O O . GLU A 1 148 ? -14.434 -11.367 3.920 1.00 60.03 148 GLU A O 1
ATOM 1217 N N . ASN A 1 149 ? -15.975 -9.973 3.109 1.00 61.31 149 ASN A N 1
ATOM 1218 C CA . ASN A 1 149 ? -17.046 -10.983 3.118 1.00 61.31 149 ASN A CA 1
ATOM 1219 C C . ASN A 1 149 ? -16.833 -12.135 2.121 1.00 61.31 149 ASN A C 1
ATOM 1221 O O . ASN A 1 149 ? -17.459 -13.178 2.278 1.00 61.31 149 ASN A O 1
ATOM 1225 N N . ASN A 1 150 ? -15.969 -11.944 1.123 1.00 70.69 150 ASN A N 1
ATOM 1226 C CA . ASN A 1 150 ? -15.628 -12.965 0.140 1.00 70.69 150 ASN A CA 1
ATOM 1227 C C . ASN A 1 150 ? -14.147 -13.320 0.285 1.00 70.69 150 ASN A C 1
ATOM 1229 O O . ASN A 1 150 ? -13.315 -12.435 0.513 1.00 70.69 150 ASN A O 1
ATOM 1233 N N . SER A 1 151 ? -13.823 -14.599 0.113 1.00 83.06 151 SER A N 1
ATOM 1234 C CA . SER A 1 151 ? -12.444 -15.069 0.099 1.00 83.06 151 SER A CA 1
ATOM 1235 C C . SER A 1 151 ? -11.669 -14.431 -1.053 1.00 83.06 151 SER A C 1
ATOM 1237 O O . SER A 1 151 ? -12.176 -14.241 -2.161 1.00 83.06 151 SER A O 1
ATOM 1239 N N . CYS A 1 152 ? -10.412 -14.080 -0.791 1.00 86.00 152 CYS A N 1
ATOM 1240 C CA . CYS A 1 152 ? -9.498 -13.677 -1.844 1.00 86.00 152 CYS A CA 1
ATOM 1241 C C . CYS A 1 152 ? -9.230 -14.876 -2.754 1.00 86.00 152 CYS A C 1
ATOM 1243 O O . CYS A 1 152 ? -8.831 -15.932 -2.268 1.00 86.00 152 CYS A O 1
ATOM 1245 N N . PHE A 1 153 ? -9.394 -14.703 -4.066 1.00 83.94 153 PHE A N 1
ATOM 1246 C CA . PHE A 1 153 ? -9.220 -15.800 -5.022 1.00 83.94 153 PHE A CA 1
ATOM 1247 C C . PHE A 1 153 ? -7.790 -16.372 -4.994 1.00 83.94 153 PHE A C 1
ATOM 1249 O O . PHE A 1 153 ? -7.599 -17.558 -5.225 1.00 83.94 153 PHE A O 1
ATOM 1256 N N . TRP A 1 154 ? -6.801 -15.528 -4.675 1.00 84.38 154 TRP A N 1
ATOM 1257 C CA . TRP A 1 154 ? -5.390 -15.899 -4.633 1.00 84.38 154 TRP A CA 1
ATOM 1258 C C . TRP A 1 154 ? -4.997 -16.654 -3.360 1.00 84.38 154 TRP A C 1
ATOM 1260 O O . TRP A 1 154 ? -4.275 -17.642 -3.440 1.00 84.38 154 TRP A O 1
ATOM 1270 N N . CYS A 1 155 ? -5.434 -16.189 -2.182 1.00 87.44 155 CYS A N 1
ATOM 1271 C CA . CYS A 1 155 ? -5.049 -16.800 -0.901 1.00 87.44 155 CYS A CA 1
ATOM 1272 C C . CYS A 1 155 ? -6.138 -17.662 -0.239 1.00 87.44 155 CYS A C 1
ATOM 1274 O O . CYS A 1 155 ? -5.978 -18.074 0.914 1.00 87.44 155 CYS A O 1
ATOM 1276 N N . GLY A 1 156 ? -7.278 -17.857 -0.908 1.00 85.94 156 GLY A N 1
ATOM 1277 C CA . GLY A 1 156 ? -8.429 -18.625 -0.416 1.00 85.94 156 GLY A CA 1
ATOM 1278 C C . GLY A 1 156 ? -9.059 -18.089 0.877 1.00 85.94 156 GLY A C 1
ATOM 1279 O O . GLY A 1 156 ? -10.017 -18.659 1.390 1.00 85.94 156 GLY A O 1
ATOM 1280 N N . SER A 1 157 ? -8.536 -16.990 1.422 1.00 87.00 157 SER A N 1
ATOM 1281 C CA . SER A 1 157 ? -8.805 -16.520 2.778 1.00 87.00 157 SER A CA 1
ATOM 1282 C C . SER A 1 157 ? -9.425 -15.130 2.754 1.00 87.00 157 SER A C 1
ATOM 1284 O O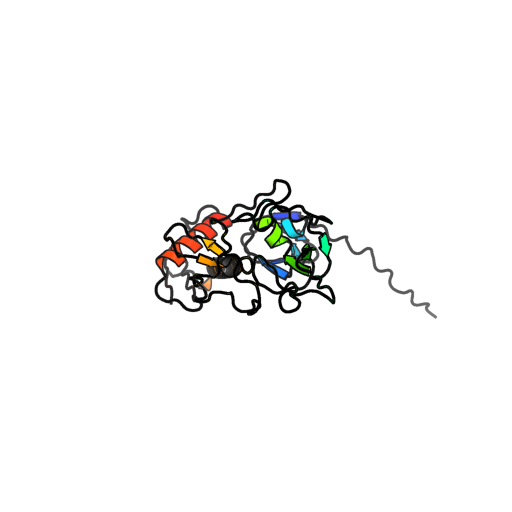 . SER A 1 157 ? -9.203 -14.348 1.832 1.00 87.00 157 SER A O 1
ATOM 1286 N N . ASN A 1 158 ? -10.162 -14.773 3.805 1.00 86.06 158 ASN A N 1
ATOM 1287 C CA . ASN A 1 158 ? -10.725 -13.422 3.942 1.00 86.06 158 ASN A CA 1
ATOM 1288 C C . ASN A 1 158 ? -9.657 -12.377 4.296 1.00 86.06 158 ASN A C 1
ATOM 1290 O O . ASN A 1 158 ? -9.874 -11.183 4.108 1.00 86.06 158 ASN A O 1
ATOM 1294 N N . ARG A 1 159 ? -8.486 -12.817 4.780 1.00 87.75 159 ARG A N 1
ATOM 1295 C CA . ARG A 1 159 ? -7.330 -11.972 5.103 1.00 87.75 159 ARG A CA 1
ATOM 1296 C C . ARG A 1 159 ? -6.036 -12.594 4.598 1.00 87.75 159 ARG A C 1
ATOM 1298 O O . ARG A 1 159 ? -5.927 -13.821 4.633 1.00 87.75 159 ARG A O 1
ATOM 1305 N N . PRO A 1 160 ? -5.049 -11.776 4.198 1.00 88.81 160 PRO A N 1
ATOM 1306 C CA . PRO A 1 160 ? -3.758 -12.296 3.796 1.00 88.81 160 PRO A CA 1
ATOM 1307 C C . PRO A 1 160 ? -3.021 -12.926 4.982 1.00 88.81 160 PRO A C 1
ATOM 1309 O O . PRO A 1 160 ? -3.196 -12.546 6.146 1.00 88.81 160 PRO A O 1
ATOM 1312 N N . GLN A 1 161 ? -2.154 -13.886 4.675 1.00 88.19 161 GLN A N 1
ATOM 1313 C CA . GLN A 1 161 ? -1.269 -14.492 5.662 1.00 88.19 161 GLN A CA 1
ATOM 1314 C C . GLN A 1 161 ? -0.379 -13.419 6.307 1.00 88.19 161 GLN A C 1
ATOM 1316 O O . GLN A 1 161 ? 0.250 -12.623 5.619 1.00 88.19 161 GLN A O 1
ATOM 1321 N N . GLY A 1 162 ? -0.324 -13.406 7.639 1.00 87.31 162 GLY A N 1
ATOM 1322 C CA . GLY A 1 162 ? 0.431 -12.406 8.398 1.00 87.31 162 GLY A CA 1
ATOM 1323 C C . GLY A 1 162 ? -0.354 -11.139 8.745 1.00 87.31 162 GLY A C 1
ATOM 1324 O O . GLY A 1 162 ? 0.152 -10.338 9.525 1.00 87.31 162 GLY A O 1
ATOM 1325 N N . ALA A 1 163 ? -1.587 -10.966 8.256 1.00 89.62 163 ALA A N 1
ATOM 1326 C CA . ALA A 1 163 ? -2.464 -9.903 8.740 1.00 89.62 163 ALA A CA 1
ATOM 1327 C C . ALA A 1 163 ? -3.040 -10.205 10.131 1.00 89.62 163 ALA A C 1
ATOM 1329 O O . ALA A 1 163 ? -3.190 -11.359 10.545 1.00 89.62 163 ALA A O 1
ATOM 1330 N N . SER A 1 164 ? -3.427 -9.150 10.853 1.00 87.19 164 SER A N 1
ATOM 1331 C CA . SER A 1 164 ? -4.079 -9.306 12.154 1.00 87.19 164 SER A CA 1
ATOM 1332 C C . SER A 1 164 ? -5.435 -10.008 12.017 1.00 87.19 164 SER A C 1
ATOM 1334 O O . SER A 1 164 ? -6.330 -9.541 11.309 1.00 87.19 164 SER A O 1
ATOM 1336 N N . LYS A 1 165 ? -5.639 -11.100 12.765 1.00 86.19 165 LYS A N 1
ATOM 1337 C CA . LYS A 1 165 ? -6.914 -11.848 12.812 1.00 86.19 165 LYS A CA 1
ATOM 1338 C C . LYS A 1 165 ? -8.041 -11.107 13.539 1.00 86.19 165 LYS A C 1
ATOM 1340 O O . LYS A 1 165 ? -9.197 -11.491 13.423 1.00 86.19 165 LYS A O 1
ATOM 1345 N N . VAL A 1 166 ? -7.736 -10.016 14.242 1.00 86.19 166 VAL A N 1
ATOM 1346 C CA . VAL A 1 166 ? -8.710 -9.254 15.050 1.00 86.19 166 VAL A CA 1
ATOM 1347 C C . VAL A 1 166 ? -8.970 -7.835 14.532 1.00 86.19 166 VAL A C 1
ATOM 1349 O O . VAL A 1 166 ? -9.632 -7.047 15.206 1.00 86.19 166 VAL A O 1
ATOM 1352 N N . GLY A 1 167 ? -8.462 -7.498 13.342 1.00 82.44 167 GLY A N 1
ATOM 1353 C CA . GLY A 1 167 ? -8.838 -6.280 12.619 1.00 82.44 167 GLY A CA 1
ATOM 1354 C C . GLY A 1 167 ? -10.344 -6.216 12.290 1.00 82.44 167 GLY A C 1
ATOM 1355 O O . GLY A 1 167 ? -11.025 -7.244 12.306 1.00 82.44 167 GLY A O 1
ATOM 1356 N N . PRO A 1 168 ? -10.901 -5.024 12.023 1.00 80.44 168 PRO A N 1
ATOM 1357 C CA . PRO A 1 168 ? -12.316 -4.843 11.705 1.00 80.44 168 PRO A CA 1
ATOM 1358 C C . PRO A 1 168 ? -12.633 -5.209 10.251 1.00 80.44 168 PRO A C 1
ATOM 1360 O O . PRO A 1 168 ? -12.076 -4.634 9.325 1.00 80.44 168 PRO A O 1
ATOM 1363 N N . THR A 1 169 ? -13.629 -6.068 10.046 1.00 74.81 169 THR A N 1
ATOM 1364 C CA . THR A 1 169 ? -14.017 -6.596 8.721 1.00 74.81 169 THR A CA 1
ATOM 1365 C C . THR A 1 169 ? -14.537 -5.559 7.722 1.00 74.81 169 THR A C 1
ATOM 1367 O O . THR A 1 169 ? -14.643 -5.835 6.531 1.00 74.81 169 THR A O 1
ATOM 1370 N N . LYS A 1 170 ? -14.911 -4.370 8.209 1.00 72.31 170 LYS A N 1
ATOM 1371 C CA . LYS A 1 170 ? -15.532 -3.315 7.400 1.00 72.31 170 LYS A CA 1
ATOM 1372 C C . LYS A 1 170 ? -14.533 -2.418 6.674 1.00 72.31 170 LYS A C 1
ATOM 1374 O O . LYS A 1 170 ? -14.951 -1.715 5.766 1.00 72.31 170 LYS A O 1
ATOM 1379 N N . PHE A 1 171 ? -13.278 -2.351 7.127 1.00 77.69 171 PHE A N 1
ATOM 1380 C CA . PHE A 1 171 ? -12.335 -1.349 6.612 1.00 77.69 171 PHE A CA 1
ATOM 1381 C C . PHE A 1 171 ? -10.856 -1.705 6.695 1.00 77.69 171 PHE A C 1
ATOM 1383 O O . PHE A 1 171 ? -10.016 -0.905 6.291 1.00 77.69 171 PHE A O 1
ATOM 1390 N N . PHE A 1 172 ? -10.535 -2.871 7.243 1.00 85.75 172 PHE A N 1
ATOM 1391 C CA . PHE A 1 172 ? -9.185 -3.408 7.323 1.00 85.75 172 PHE A CA 1
ATOM 1392 C C . PHE A 1 172 ? -8.975 -4.405 6.177 1.00 85.75 172 PHE A C 1
ATOM 1394 O O . PHE A 1 172 ? -9.933 -5.059 5.783 1.00 85.75 172 PHE A O 1
ATOM 1401 N N . CYS A 1 173 ? -7.748 -4.527 5.660 1.00 87.94 173 CYS A N 1
ATOM 1402 C CA . CYS A 1 173 ? -7.398 -5.452 4.567 1.00 87.94 173 CYS A CA 1
ATOM 1403 C C . CYS A 1 173 ? -8.228 -5.238 3.290 1.00 87.94 173 CYS A C 1
ATOM 1405 O O . CYS A 1 173 ? -9.115 -6.015 2.943 1.00 87.94 173 CYS A O 1
ATOM 1407 N N . TRP A 1 174 ? -7.904 -4.187 2.551 1.00 89.62 174 TRP A N 1
ATOM 1408 C CA . TRP A 1 174 ? -8.582 -3.828 1.316 1.00 89.62 174 TRP A CA 1
ATOM 1409 C C . TRP A 1 174 ? -8.289 -4.830 0.203 1.00 89.62 174 TRP A C 1
ATOM 1411 O O . TRP A 1 174 ? -7.282 -5.548 0.198 1.00 89.62 174 TRP A O 1
ATOM 1421 N N . SER A 1 175 ? -9.176 -4.840 -0.781 1.00 88.88 175 SER A N 1
ATOM 1422 C CA . SER A 1 175 ? -9.119 -5.719 -1.941 1.00 88.88 175 SER A CA 1
ATOM 1423 C C . SER A 1 175 ? -9.412 -4.958 -3.224 1.00 88.88 175 SER A C 1
ATOM 1425 O O . SER A 1 175 ? -10.074 -3.928 -3.203 1.00 88.88 175 SER A O 1
ATOM 1427 N N . TYR A 1 176 ? -8.926 -5.477 -4.338 1.00 87.38 176 TYR A N 1
ATOM 1428 C CA . TYR A 1 176 ? -9.334 -5.097 -5.677 1.00 87.38 176 TYR A CA 1
ATOM 1429 C C . TYR A 1 176 ? -10.511 -5.964 -6.124 1.00 87.38 176 TYR A C 1
ATOM 1431 O O . TYR A 1 176 ? -10.506 -7.176 -5.881 1.00 87.38 176 TYR A O 1
ATOM 1439 N N . GLN A 1 177 ? -11.499 -5.362 -6.787 1.00 84.38 177 GLN A N 1
ATOM 1440 C CA . GLN A 1 177 ? -12.532 -6.090 -7.524 1.00 84.38 177 GLN A CA 1
ATOM 1441 C C . GLN A 1 177 ? -12.064 -6.369 -8.948 1.00 84.38 177 GLN A C 1
ATOM 1443 O O . GLN A 1 177 ? -11.812 -5.442 -9.715 1.00 84.38 177 GLN A O 1
ATOM 1448 N N . LEU A 1 178 ? -11.987 -7.645 -9.313 1.00 78.50 178 LEU A N 1
ATOM 1449 C CA . LEU A 1 178 ? -11.656 -8.033 -10.680 1.00 78.50 178 LEU A CA 1
ATOM 1450 C C . LEU A 1 178 ? -12.867 -7.835 -11.599 1.00 78.50 178 LEU A C 1
ATOM 1452 O O . LEU A 1 178 ? -14.009 -8.054 -11.187 1.00 78.50 178 LEU A O 1
ATOM 1456 N N . ARG A 1 179 ? -12.610 -7.441 -12.852 1.00 68.38 179 ARG A N 1
ATOM 1457 C CA . ARG A 1 179 ? -13.651 -7.101 -13.841 1.00 68.38 179 ARG A CA 1
ATOM 1458 C C . ARG A 1 179 ? -14.568 -8.283 -14.197 1.00 68.38 179 ARG A C 1
ATOM 1460 O O . ARG A 1 179 ? -15.737 -8.066 -14.500 1.00 68.38 179 ARG A O 1
ATOM 1467 N N . ASP A 1 180 ? -14.087 -9.515 -14.038 1.00 63.28 180 ASP A N 1
ATOM 1468 C CA . ASP A 1 180 ? -14.747 -10.719 -14.566 1.00 63.28 180 ASP A CA 1
ATOM 1469 C C . ASP A 1 180 ? -15.627 -11.473 -13.550 1.00 63.28 180 ASP A C 1
ATOM 1471 O O . ASP A 1 180 ? -15.925 -12.656 -13.715 1.00 63.28 180 ASP A O 1
ATOM 1475 N N . GLY A 1 181 ? -16.081 -10.826 -12.470 1.00 54.62 181 GLY A N 1
ATOM 1476 C CA . GLY A 1 181 ? -17.084 -11.448 -11.602 1.00 54.62 181 GLY A CA 1
ATOM 1477 C C . GLY A 1 181 ? -17.495 -10.636 -10.383 1.00 54.62 181 GLY A C 1
ATOM 1478 O O . GLY A 1 181 ? -16.678 -10.015 -9.709 1.00 54.62 181 GLY A O 1
ATOM 1479 N N . LYS A 1 182 ? -18.787 -10.712 -10.031 1.00 57.62 182 LYS A N 1
ATOM 1480 C CA . LYS A 1 182 ? -19.376 -9.990 -8.885 1.00 57.62 182 LYS A CA 1
ATOM 1481 C C . LYS A 1 182 ? -18.728 -10.322 -7.531 1.00 57.62 182 LYS A C 1
ATOM 1483 O O . LYS A 1 182 ? -18.830 -9.514 -6.613 1.00 57.62 182 LYS A O 1
ATOM 1488 N N . ASN A 1 183 ? -18.046 -11.466 -7.414 1.00 64.94 183 ASN A N 1
ATOM 1489 C CA . ASN A 1 183 ? -17.444 -11.935 -6.163 1.00 64.94 183 ASN A CA 1
ATOM 1490 C C . ASN A 1 183 ? -15.919 -12.118 -6.214 1.00 64.94 183 ASN A C 1
ATOM 1492 O O . ASN A 1 183 ? -15.334 -12.454 -5.186 1.00 64.94 183 ASN A O 1
ATOM 1496 N N . ASN A 1 184 ? -15.271 -11.862 -7.355 1.00 78.19 184 ASN A N 1
ATOM 1497 C CA . ASN A 1 184 ? -13.848 -12.146 -7.526 1.00 78.19 184 ASN A CA 1
ATOM 1498 C C . ASN A 1 184 ? -13.007 -10.982 -7.011 1.00 78.19 184 ASN A C 1
ATOM 1500 O O . ASN A 1 184 ? -13.041 -9.870 -7.542 1.00 78.19 184 ASN A O 1
ATOM 1504 N N . ARG A 1 185 ? -12.275 -11.244 -5.929 1.00 83.69 185 ARG A N 1
ATOM 1505 C CA . ARG A 1 185 ? -11.498 -10.239 -5.209 1.00 83.69 185 ARG A CA 1
ATOM 1506 C C . ARG A 1 185 ? -10.101 -10.723 -4.909 1.00 83.69 185 ARG A C 1
ATOM 1508 O O . ARG A 1 185 ? -9.881 -11.901 -4.631 1.00 83.69 185 ARG A O 1
ATOM 1515 N N . ILE A 1 186 ? -9.170 -9.783 -4.870 1.00 87.19 186 ILE A N 1
ATOM 1516 C CA . ILE A 1 186 ? -7.800 -10.030 -4.434 1.00 87.19 186 ILE A CA 1
ATOM 1517 C C . ILE A 1 186 ? -7.367 -8.970 -3.445 1.00 87.19 186 ILE A C 1
ATOM 1519 O O . ILE A 1 186 ? -7.571 -7.787 -3.691 1.00 87.19 186 ILE A O 1
ATOM 1523 N N . HIS A 1 187 ? -6.798 -9.367 -2.306 1.00 90.81 187 HIS A N 1
ATOM 1524 C CA . HIS A 1 187 ? -6.266 -8.390 -1.354 1.00 90.81 187 HIS A CA 1
ATOM 1525 C C . HIS A 1 187 ? -5.204 -7.525 -2.025 1.00 90.81 187 HIS A C 1
ATOM 1527 O O . HIS A 1 187 ? -4.424 -8.035 -2.826 1.00 90.81 187 HIS A O 1
ATOM 1533 N N . VAL A 1 188 ? -5.105 -6.252 -1.636 1.00 90.31 188 VAL A N 1
ATOM 1534 C CA . VAL A 1 188 ? -4.048 -5.351 -2.131 1.00 90.31 188 VAL A CA 1
ATOM 1535 C C . VAL A 1 188 ? -2.665 -5.988 -1.957 1.00 90.31 188 VAL A C 1
ATOM 1537 O O . VAL A 1 188 ? -1.855 -5.967 -2.877 1.00 90.31 188 VAL A O 1
ATOM 1540 N N . HIS A 1 189 ? -2.414 -6.626 -0.808 1.00 92.12 189 HIS A N 1
ATOM 1541 C CA . HIS A 1 189 ? -1.165 -7.352 -0.575 1.00 92.12 189 HIS A CA 1
ATOM 1542 C C . HIS A 1 189 ? -1.000 -8.575 -1.491 1.00 92.12 189 HIS A C 1
ATOM 1544 O O . HIS A 1 189 ? 0.058 -8.744 -2.087 1.00 92.12 189 HIS A O 1
ATOM 1550 N N . CYS A 1 190 ? -2.037 -9.409 -1.629 1.00 90.12 190 CYS A N 1
ATOM 1551 C CA . CYS A 1 190 ? -1.992 -10.594 -2.490 1.00 90.12 190 CYS A CA 1
ATOM 1552 C C . CYS A 1 190 ? -1.754 -10.236 -3.958 1.00 90.12 190 CYS A C 1
ATOM 1554 O O . CYS A 1 190 ? -1.027 -10.951 -4.637 1.00 90.12 190 CYS A O 1
ATOM 1556 N N . TYR A 1 191 ? -2.328 -9.126 -4.425 1.00 89.56 191 TYR A N 1
ATOM 1557 C CA . TYR A 1 191 ? -2.078 -8.620 -5.766 1.00 89.56 191 TYR A CA 1
ATOM 1558 C C . TYR A 1 191 ? -0.602 -8.265 -5.932 1.00 89.56 191 TYR A C 1
ATOM 1560 O O . TYR A 1 191 ? 0.037 -8.787 -6.836 1.00 89.56 191 TYR A O 1
ATOM 1568 N N . SER A 1 192 ? -0.021 -7.481 -5.015 1.00 89.75 192 SER A N 1
ATOM 1569 C CA . SER A 1 192 ? 1.412 -7.167 -5.069 1.00 89.75 192 SER A CA 1
ATOM 1570 C C . SER A 1 192 ? 2.294 -8.414 -5.107 1.00 89.75 192 SER A C 1
ATOM 1572 O O . SER A 1 192 ? 3.191 -8.487 -5.940 1.00 89.75 192 SER A O 1
ATOM 1574 N N . GLU A 1 193 ? 2.022 -9.407 -4.256 1.00 90.38 193 GLU A N 1
ATOM 1575 C CA . GLU A 1 193 ? 2.772 -10.671 -4.227 1.00 90.38 193 GLU A CA 1
ATOM 1576 C C . GLU A 1 193 ? 2.675 -11.438 -5.549 1.00 90.38 193 GLU A C 1
ATOM 1578 O O . GLU A 1 193 ? 3.681 -11.939 -6.043 1.00 90.38 193 GLU A O 1
ATOM 1583 N N . MET A 1 194 ? 1.475 -11.523 -6.125 1.00 86.94 194 MET A N 1
ATOM 1584 C CA . MET A 1 194 ? 1.236 -12.200 -7.400 1.00 86.94 194 MET A CA 1
ATOM 1585 C C . MET A 1 194 ? 2.029 -11.536 -8.533 1.00 86.94 194 MET A C 1
ATOM 1587 O O . MET A 1 194 ? 2.701 -12.224 -9.298 1.00 86.94 194 MET A O 1
ATOM 1591 N N . VAL A 1 195 ? 2.017 -10.202 -8.606 1.00 85.31 195 VAL A N 1
ATOM 1592 C CA . VAL A 1 195 ? 2.761 -9.452 -9.632 1.00 85.31 195 VAL A CA 1
ATOM 1593 C C . VAL A 1 195 ? 4.271 -9.580 -9.438 1.00 85.31 195 VAL A C 1
ATOM 1595 O O . VAL A 1 195 ? 4.999 -9.790 -10.403 1.00 85.31 195 VAL A O 1
ATOM 1598 N N . ILE A 1 196 ? 4.754 -9.505 -8.197 1.00 88.38 196 ILE A N 1
ATOM 1599 C CA . ILE A 1 196 ? 6.173 -9.709 -7.865 1.00 88.38 196 ILE A CA 1
ATOM 1600 C C . ILE A 1 196 ? 6.632 -11.113 -8.276 1.00 88.38 196 ILE A C 1
ATOM 1602 O O . ILE A 1 196 ? 7.715 -11.254 -8.841 1.00 88.38 196 ILE A O 1
ATOM 1606 N N . GLN A 1 197 ? 5.821 -12.145 -8.018 1.00 85.94 197 GLN A N 1
ATOM 1607 C CA . GLN A 1 197 ? 6.127 -13.514 -8.440 1.00 85.94 197 GLN A CA 1
ATOM 1608 C C . GLN A 1 197 ? 6.198 -13.626 -9.964 1.00 85.94 197 GLN A C 1
ATOM 1610 O O . GLN A 1 197 ? 7.195 -14.129 -10.476 1.00 85.94 197 GLN A O 1
ATOM 1615 N N . ALA A 1 198 ? 5.203 -13.099 -10.681 1.00 81.50 198 ALA A N 1
ATOM 1616 C CA . ALA A 1 198 ? 5.197 -13.106 -12.143 1.00 81.50 198 ALA A CA 1
ATOM 1617 C C . ALA A 1 198 ? 6.425 -12.385 -12.729 1.00 81.50 198 ALA A C 1
ATOM 1619 O O . ALA A 1 198 ? 7.096 -12.923 -13.604 1.00 81.50 198 ALA A O 1
ATOM 1620 N N . LEU A 1 199 ? 6.782 -11.208 -12.203 1.00 81.94 199 LEU A N 1
ATOM 1621 C CA . LEU A 1 199 ? 7.942 -10.448 -12.681 1.00 81.94 199 LEU A CA 1
ATOM 1622 C C . LEU A 1 199 ? 9.269 -11.165 -12.457 1.00 81.94 199 LEU A C 1
ATOM 1624 O O . LEU A 1 199 ? 10.138 -11.107 -13.320 1.00 81.94 199 LEU A O 1
ATOM 1628 N N . ARG A 1 200 ? 9.436 -11.846 -11.320 1.00 84.94 200 ARG A N 1
ATOM 1629 C CA . ARG A 1 200 ? 10.645 -12.639 -11.057 1.00 84.94 200 ARG A CA 1
ATOM 1630 C C . ARG A 1 200 ? 10.788 -13.807 -12.030 1.00 84.94 200 ARG A C 1
ATOM 1632 O O . ARG A 1 200 ? 11.909 -14.112 -12.413 1.00 84.94 200 ARG A O 1
ATOM 1639 N N . ILE A 1 201 ? 9.677 -14.428 -12.425 1.00 79.50 201 ILE A N 1
ATOM 1640 C CA . ILE A 1 201 ? 9.672 -15.517 -13.411 1.00 79.50 201 ILE A CA 1
ATOM 1641 C C . ILE A 1 201 ? 10.074 -14.985 -14.788 1.00 79.50 201 ILE A C 1
ATOM 1643 O O . ILE A 1 201 ? 10.990 -15.523 -15.398 1.00 79.50 201 ILE A O 1
ATOM 1647 N N . VAL A 1 202 ? 9.458 -13.883 -15.230 1.00 75.38 202 VAL A N 1
ATOM 1648 C CA . VAL A 1 202 ? 9.775 -13.220 -16.511 1.00 75.38 202 VAL A CA 1
ATOM 1649 C C . VAL A 1 202 ? 11.237 -12.761 -16.586 1.00 75.38 202 VAL A C 1
ATOM 1651 O O . VAL A 1 202 ? 11.805 -12.679 -17.665 1.00 75.38 202 VAL A O 1
ATOM 1654 N N . GLN A 1 203 ? 11.858 -12.459 -15.445 1.00 75.94 203 GLN A N 1
ATOM 1655 C CA . GLN A 1 203 ? 13.254 -12.011 -15.356 1.00 75.94 203 GLN A CA 1
ATOM 1656 C C . GLN A 1 203 ? 14.272 -13.137 -15.207 1.00 75.94 203 GLN A C 1
ATOM 1658 O O . GLN A 1 203 ? 15.462 -12.856 -15.085 1.00 75.94 203 GLN A O 1
ATOM 1663 N N . SER A 1 204 ? 13.820 -14.384 -15.137 1.00 77.25 204 SER A N 1
ATOM 1664 C CA . SER A 1 204 ? 14.684 -15.540 -14.951 1.00 77.25 204 SER A CA 1
ATOM 1665 C C . SER A 1 204 ? 14.788 -16.298 -16.269 1.00 77.25 204 SER A C 1
ATOM 1667 O O . SER A 1 204 ? 13.793 -16.827 -16.761 1.00 77.25 204 SER A O 1
ATOM 1669 N N . ASP A 1 205 ? 16.013 -16.363 -16.798 1.00 67.19 205 ASP A N 1
ATOM 1670 C CA . ASP A 1 205 ? 16.348 -17.048 -18.055 1.00 67.19 205 ASP A CA 1
ATOM 1671 C C . ASP A 1 205 ? 15.965 -18.541 -18.025 1.00 67.19 205 ASP A C 1
ATOM 1673 O O . ASP A 1 205 ? 15.634 -19.120 -19.054 1.00 67.19 205 ASP A O 1
ATOM 1677 N N . ASP A 1 206 ? 15.916 -19.144 -16.831 1.00 70.25 206 ASP A N 1
ATOM 1678 C CA . ASP A 1 206 ? 15.549 -20.549 -16.607 1.00 70.25 206 ASP A CA 1
ATOM 1679 C C . ASP A 1 206 ? 14.077 -20.877 -16.940 1.00 70.25 206 ASP A C 1
ATOM 1681 O O . ASP A 1 206 ? 13.701 -22.049 -16.959 1.00 70.25 206 ASP A O 1
ATOM 1685 N N . ASN A 1 207 ? 13.222 -19.868 -17.158 1.00 64.88 207 ASN A N 1
ATOM 1686 C CA . ASN A 1 207 ? 11.793 -20.062 -17.444 1.00 64.88 207 ASN A CA 1
ATOM 1687 C C . ASN A 1 207 ? 11.429 -19.867 -18.920 1.00 64.88 207 ASN A C 1
ATOM 1689 O O . ASN A 1 207 ? 10.240 -19.861 -19.248 1.00 64.88 207 ASN A O 1
ATOM 1693 N N . ILE A 1 208 ? 12.426 -19.683 -19.785 1.00 63.78 208 ILE A N 1
ATOM 1694 C CA . ILE A 1 208 ? 12.246 -19.618 -21.234 1.00 63.78 208 ILE A CA 1
ATOM 1695 C C . ILE A 1 208 ? 12.279 -21.055 -21.762 1.00 63.78 208 ILE A C 1
ATOM 1697 O O . ILE A 1 208 ? 13.256 -21.771 -21.549 1.00 63.78 208 ILE A O 1
ATOM 1701 N N . ASP A 1 209 ? 11.197 -21.498 -22.399 1.00 64.38 209 ASP A N 1
ATOM 1702 C CA . ASP A 1 209 ? 11.167 -22.796 -23.069 1.00 64.38 209 ASP A CA 1
ATOM 1703 C C . ASP A 1 209 ? 11.961 -22.779 -24.385 1.00 64.38 209 ASP A C 1
ATOM 1705 O O . ASP A 1 209 ? 12.379 -21.729 -24.875 1.00 64.38 209 ASP A O 1
ATOM 1709 N N . ASP A 1 210 ? 12.187 -23.962 -24.958 1.00 63.59 210 ASP A N 1
ATOM 1710 C CA . ASP A 1 210 ? 12.973 -24.126 -26.189 1.00 63.59 210 ASP A CA 1
ATOM 1711 C C . ASP A 1 210 ? 12.385 -23.343 -27.387 1.00 63.59 210 ASP A C 1
ATOM 1713 O O . ASP A 1 210 ? 13.108 -23.031 -28.336 1.00 63.59 210 ASP A O 1
ATOM 1717 N N . ASP A 1 211 ? 11.098 -22.974 -27.322 1.00 62.41 211 ASP A N 1
ATOM 1718 C CA . ASP A 1 211 ? 10.381 -22.177 -28.324 1.00 62.41 211 ASP A CA 1
ATOM 1719 C C . ASP A 1 211 ? 10.425 -20.661 -28.026 1.00 62.41 211 ASP A C 1
ATOM 1721 O O . ASP A 1 211 ? 9.785 -19.862 -28.720 1.00 62.41 211 ASP A O 1
ATOM 1725 N N . GLY A 1 212 ? 11.175 -20.242 -27.002 1.00 59.09 212 GLY A N 1
ATOM 1726 C CA . GLY A 1 212 ? 11.340 -18.845 -26.602 1.00 59.09 212 GLY A CA 1
ATOM 1727 C C . GLY A 1 212 ? 10.174 -18.271 -25.794 1.00 59.09 212 GLY A C 1
ATOM 1728 O O . GLY A 1 212 ? 10.109 -17.056 -25.600 1.00 59.09 212 GLY A O 1
ATOM 1729 N N . ARG A 1 213 ? 9.237 -19.101 -25.322 1.00 61.88 213 ARG A N 1
ATOM 1730 C CA . ARG A 1 213 ? 8.079 -18.667 -24.530 1.00 61.88 213 ARG A CA 1
ATOM 1731 C C . ARG A 1 213 ? 8.392 -18.758 -23.045 1.00 61.88 213 ARG A C 1
ATOM 1733 O O . ARG A 1 213 ? 9.001 -19.706 -22.563 1.00 61.88 213 ARG A O 1
ATOM 1740 N N . ILE A 1 214 ? 7.914 -17.776 -22.288 1.00 61.91 214 ILE A N 1
ATOM 1741 C CA . ILE A 1 214 ? 8.085 -17.762 -20.835 1.00 61.91 214 ILE A CA 1
ATOM 1742 C C . ILE A 1 214 ? 6.967 -18.575 -20.185 1.00 61.91 214 ILE A C 1
ATOM 1744 O O . ILE A 1 214 ? 5.778 -18.256 -20.325 1.00 61.91 214 ILE A O 1
ATOM 1748 N N . ARG A 1 215 ? 7.350 -19.609 -19.432 1.00 64.00 215 ARG A N 1
ATOM 1749 C CA . ARG A 1 215 ? 6.418 -20.423 -18.651 1.00 64.00 215 ARG A CA 1
ATOM 1750 C C . ARG A 1 215 ? 6.177 -19.787 -17.287 1.00 64.00 215 ARG A C 1
ATOM 1752 O O . ARG A 1 215 ? 7.046 -19.802 -16.418 1.00 64.00 215 ARG A O 1
ATOM 1759 N N . ILE A 1 216 ? 4.968 -19.273 -17.057 1.00 65.19 216 ILE A N 1
ATOM 1760 C CA . ILE A 1 216 ? 4.593 -18.691 -15.760 1.00 65.19 216 ILE A CA 1
ATOM 1761 C C . ILE A 1 216 ? 3.807 -19.714 -14.942 1.00 65.19 216 ILE A C 1
ATOM 1763 O O . ILE A 1 216 ? 2.608 -19.907 -15.148 1.00 65.19 216 ILE A O 1
ATOM 1767 N N . ILE A 1 217 ? 4.496 -20.348 -13.987 1.00 65.06 217 ILE A N 1
ATOM 1768 C CA . ILE A 1 217 ? 3.880 -21.228 -12.988 1.00 65.06 217 ILE A CA 1
ATOM 1769 C C . ILE A 1 217 ? 3.674 -20.451 -11.697 1.00 65.06 217 ILE A C 1
ATOM 1771 O O . ILE A 1 217 ? 4.591 -20.259 -10.896 1.00 65.06 217 ILE A O 1
ATOM 1775 N N . LEU A 1 218 ? 2.442 -20.003 -11.488 1.00 67.94 218 LEU A N 1
ATOM 1776 C CA . LEU A 1 218 ? 2.030 -19.401 -10.232 1.00 67.94 218 LEU A CA 1
ATOM 1777 C C . LEU A 1 218 ? 1.407 -20.459 -9.326 1.00 67.94 218 LEU A C 1
ATOM 1779 O O . LEU A 1 218 ? 0.561 -21.225 -9.769 1.00 67.94 218 LEU A O 1
ATOM 1783 N N . LYS A 1 219 ? 1.795 -20.449 -8.047 1.00 65.38 219 LYS A N 1
ATOM 1784 C CA . LYS A 1 219 ? 1.214 -21.309 -7.008 1.00 65.38 219 LYS A CA 1
ATOM 1785 C C . LYS A 1 219 ? 0.208 -20.503 -6.185 1.00 65.38 219 LYS A C 1
ATOM 1787 O O . LYS A 1 219 ? 0.617 -19.859 -5.207 1.00 65.38 219 LYS A O 1
ATOM 1792 N N . PRO A 1 220 ? -1.084 -20.474 -6.566 1.00 64.19 220 PRO A N 1
ATOM 1793 C CA . PRO A 1 220 ? -2.098 -19.818 -5.757 1.00 64.19 220 PRO A CA 1
ATOM 1794 C C . PRO A 1 220 ? -2.132 -20.460 -4.369 1.00 64.19 220 PRO A C 1
ATOM 1796 O O . PRO A 1 220 ? -2.059 -21.677 -4.199 1.00 64.19 220 PRO A O 1
ATOM 1799 N N . ARG A 1 221 ? -2.257 -19.635 -3.331 1.00 63.59 221 ARG A N 1
ATOM 1800 C CA . ARG A 1 221 ? -2.350 -20.116 -1.951 1.00 63.59 221 ARG A CA 1
ATOM 1801 C C . ARG A 1 221 ? -3.806 -20.476 -1.639 1.00 63.59 221 ARG A C 1
ATOM 1803 O O . ARG A 1 221 ? -4.413 -19.819 -0.812 1.00 63.59 221 ARG A O 1
ATOM 1810 N N . GLY A 1 222 ? -4.382 -21.499 -2.273 1.00 55.56 222 GLY A N 1
ATOM 1811 C CA . GLY A 1 222 ? -5.621 -22.119 -1.766 1.00 55.56 222 GLY A CA 1
ATOM 1812 C C . GLY A 1 222 ? -6.888 -22.044 -2.624 1.00 55.56 222 GLY A C 1
ATOM 1813 O O . GLY A 1 222 ? -7.973 -22.173 -2.063 1.00 55.56 222 GLY A O 1
ATOM 1814 N N . ASN A 1 223 ? -6.793 -21.878 -3.946 1.00 57.16 223 ASN A N 1
ATOM 1815 C CA . ASN A 1 223 ? -7.911 -22.167 -4.853 1.00 57.16 223 ASN A CA 1
ATOM 1816 C C . ASN A 1 223 ? -7.390 -22.700 -6.201 1.00 57.16 223 ASN A C 1
ATOM 1818 O O . ASN A 1 223 ? -6.591 -22.017 -6.837 1.00 57.16 223 ASN A O 1
ATOM 1822 N N . GLN A 1 224 ? -7.826 -23.898 -6.609 1.00 53.38 224 GLN A N 1
ATOM 1823 C CA . GLN A 1 224 ? -7.408 -24.557 -7.859 1.00 53.38 224 GLN A CA 1
ATOM 1824 C C . GLN A 1 224 ? -8.287 -24.177 -9.070 1.00 53.38 224 GLN A C 1
ATOM 1826 O O . GLN A 1 224 ? -7.836 -24.294 -10.203 1.00 53.38 224 GLN A O 1
ATOM 1831 N N . ASP A 1 225 ? -9.492 -23.627 -8.858 1.00 57.53 225 ASP A N 1
ATOM 1832 C CA . ASP A 1 225 ? -10.451 -23.306 -9.935 1.00 57.53 225 ASP A CA 1
ATOM 1833 C C . ASP A 1 225 ? -10.537 -21.796 -10.236 1.00 57.53 225 ASP A C 1
ATOM 1835 O O . ASP A 1 225 ? -11.600 -21.173 -10.178 1.00 57.53 225 ASP A O 1
ATOM 1839 N N . ALA A 1 226 ? -9.400 -21.168 -10.558 1.00 62.16 226 ALA A N 1
ATOM 1840 C CA . ALA A 1 226 ? -9.336 -19.727 -10.848 1.00 62.16 226 ALA A CA 1
ATOM 1841 C C . ALA A 1 226 ? -8.428 -19.340 -12.031 1.00 62.16 226 ALA A C 1
ATOM 1843 O O . ALA A 1 226 ? -8.104 -18.162 -12.184 1.00 62.16 226 ALA A O 1
ATOM 1844 N N . ASN A 1 227 ? -8.041 -20.290 -12.889 1.00 66.94 227 ASN A N 1
ATOM 1845 C CA . ASN A 1 227 ? -6.978 -20.096 -13.889 1.00 66.94 227 ASN A CA 1
ATOM 1846 C C . ASN A 1 227 ? -7.191 -18.878 -14.803 1.00 66.94 227 ASN A C 1
ATOM 1848 O O . ASN A 1 227 ? -6.276 -18.078 -14.965 1.00 66.94 227 ASN A O 1
ATOM 1852 N N . LYS A 1 228 ? -8.417 -18.655 -15.299 1.00 71.06 228 LYS A N 1
ATOM 1853 C CA . LYS A 1 228 ? -8.731 -17.476 -16.129 1.00 71.06 228 LYS A CA 1
ATOM 1854 C C . LYS A 1 228 ? -8.605 -16.149 -15.374 1.00 71.06 228 LYS A C 1
ATOM 1856 O O . LYS A 1 228 ? -8.182 -15.154 -15.941 1.00 71.06 228 LYS A O 1
ATOM 1861 N N . LEU A 1 229 ? -8.963 -16.118 -14.088 1.00 73.00 229 LEU A N 1
ATOM 1862 C CA . LEU A 1 229 ? -8.869 -14.901 -13.271 1.00 73.00 229 LEU A CA 1
ATOM 1863 C C . LEU A 1 229 ? -7.419 -14.562 -12.935 1.00 73.00 229 LEU A C 1
ATOM 1865 O O . LEU A 1 229 ? -7.056 -13.389 -12.917 1.00 73.00 229 LEU A O 1
ATOM 1869 N N . VAL A 1 230 ? -6.609 -15.590 -12.670 1.00 75.06 230 VAL A N 1
ATOM 1870 C CA . VAL A 1 230 ? -5.158 -15.465 -12.493 1.00 75.06 230 VAL A CA 1
ATOM 1871 C C . VAL A 1 230 ? -4.543 -14.882 -13.766 1.00 75.06 230 VAL A C 1
ATOM 1873 O O . VAL A 1 230 ? -3.848 -13.872 -13.694 1.00 75.06 230 VAL A O 1
ATOM 1876 N N . GLU A 1 231 ? -4.859 -15.465 -14.923 1.00 74.81 231 GLU A N 1
ATOM 1877 C CA . GLU A 1 231 ? -4.366 -15.030 -16.234 1.00 74.81 231 GLU A CA 1
ATOM 1878 C C . GLU A 1 231 ? -4.720 -13.565 -16.528 1.00 74.81 231 GLU A C 1
ATOM 1880 O O . GLU A 1 231 ? -3.819 -12.763 -16.790 1.00 74.81 231 GLU A O 1
ATOM 1885 N N . THR A 1 232 ? -5.996 -13.174 -16.397 1.00 76.69 232 THR A N 1
ATOM 1886 C CA . THR A 1 232 ? -6.419 -11.775 -16.586 1.00 76.69 232 THR A CA 1
ATOM 1887 C C . THR A 1 232 ? -5.684 -10.842 -15.622 1.00 76.69 232 THR A C 1
ATOM 1889 O O . THR A 1 232 ? -5.156 -9.809 -16.031 1.00 76.69 232 THR A O 1
ATOM 1892 N N . ALA A 1 233 ? -5.608 -11.195 -14.334 1.00 77.38 233 ALA A N 1
ATOM 1893 C CA . ALA A 1 233 ? -5.019 -10.322 -13.324 1.00 77.38 233 ALA A CA 1
ATOM 1894 C C . ALA A 1 233 ? -3.508 -10.120 -13.515 1.00 77.38 233 ALA A C 1
ATOM 1896 O O . ALA A 1 233 ? -3.016 -9.014 -13.279 1.00 77.38 233 ALA A O 1
ATOM 1897 N N . ILE A 1 234 ? -2.777 -11.147 -13.959 1.00 77.19 234 ILE A N 1
ATOM 1898 C CA . ILE A 1 234 ? -1.349 -11.023 -14.275 1.00 77.19 234 ILE A CA 1
ATOM 1899 C C . ILE A 1 234 ? -1.151 -10.268 -15.581 1.00 77.19 234 ILE A C 1
ATOM 1901 O O . ILE A 1 234 ? -0.292 -9.397 -15.619 1.00 77.19 234 ILE A O 1
ATOM 1905 N N . THR A 1 235 ? -1.946 -10.542 -16.617 1.00 76.38 235 THR A N 1
ATOM 1906 C CA . THR A 1 235 ? -1.844 -9.830 -17.901 1.00 76.38 235 THR A CA 1
ATOM 1907 C C . THR A 1 235 ? -2.016 -8.329 -17.688 1.00 76.38 235 THR A C 1
ATOM 1909 O O . THR A 1 235 ? -1.125 -7.562 -18.037 1.00 76.38 235 THR A O 1
ATOM 1912 N N . THR A 1 236 ? -3.064 -7.915 -16.965 1.00 76.62 236 THR A N 1
ATOM 1913 C CA . THR A 1 236 ? -3.258 -6.507 -16.571 1.00 76.62 236 THR A CA 1
ATOM 1914 C C . THR A 1 236 ? -2.064 -5.952 -15.793 1.00 76.62 236 THR A C 1
ATOM 1916 O O . THR A 1 236 ? -1.666 -4.805 -15.981 1.00 76.62 236 THR A O 1
ATOM 1919 N N . ALA A 1 237 ? -1.479 -6.736 -14.887 1.00 76.06 237 ALA A N 1
ATOM 1920 C CA . ALA A 1 237 ? -0.324 -6.287 -14.125 1.00 76.06 237 ALA A CA 1
ATOM 1921 C C . ALA A 1 237 ? 0.934 -6.123 -14.984 1.00 76.06 237 ALA A C 1
ATOM 1923 O O . ALA A 1 237 ? 1.661 -5.146 -14.813 1.00 76.06 237 ALA A O 1
ATOM 1924 N N . LEU A 1 238 ? 1.196 -7.063 -15.890 1.00 76.75 238 LEU A N 1
ATOM 1925 C CA . LEU A 1 238 ? 2.345 -7.029 -16.787 1.00 76.75 238 LEU A CA 1
ATOM 1926 C C . LEU A 1 238 ? 2.195 -5.918 -17.824 1.00 76.75 238 LEU A C 1
ATOM 1928 O O . LEU A 1 238 ? 3.167 -5.216 -18.055 1.00 76.75 238 LEU A O 1
ATOM 1932 N N . GLU A 1 239 ? 0.998 -5.660 -18.352 1.00 76.62 239 GLU A N 1
ATOM 1933 C CA . GLU A 1 239 ? 0.705 -4.470 -19.170 1.00 76.62 239 GLU A CA 1
ATOM 1934 C C . GLU A 1 239 ? 1.072 -3.181 -18.426 1.00 76.62 239 GLU A C 1
ATOM 1936 O O . GLU A 1 239 ? 1.775 -2.319 -18.950 1.00 76.62 239 GLU A O 1
ATOM 1941 N N . LEU A 1 240 ? 0.666 -3.064 -17.157 1.00 72.88 240 LEU A N 1
ATOM 1942 C CA . LEU A 1 240 ? 0.975 -1.887 -16.341 1.00 72.88 240 LEU A CA 1
ATOM 1943 C C . LEU A 1 240 ? 2.474 -1.718 -16.061 1.00 72.88 240 LEU A C 1
ATOM 1945 O O . LEU A 1 240 ? 2.941 -0.589 -15.889 1.00 72.88 240 LEU A O 1
ATOM 1949 N N . VAL A 1 241 ? 3.223 -2.817 -15.961 1.00 74.88 241 VAL A N 1
ATOM 1950 C CA . VAL A 1 241 ? 4.647 -2.804 -15.589 1.00 74.88 241 VAL A CA 1
ATOM 1951 C C . VAL A 1 241 ? 5.566 -2.749 -16.817 1.00 74.88 241 VAL A C 1
ATOM 1953 O O . VAL A 1 241 ? 6.602 -2.089 -16.794 1.00 74.88 241 VAL A O 1
ATOM 1956 N N . LEU A 1 242 ? 5.208 -3.425 -17.900 1.00 73.81 242 LEU A N 1
ATOM 1957 C CA . LEU A 1 242 ? 6.060 -3.641 -19.070 1.00 73.81 242 LEU A CA 1
ATOM 1958 C C . LEU A 1 242 ? 5.573 -2.869 -20.304 1.00 73.81 242 LEU A C 1
ATOM 1960 O O . LEU A 1 242 ? 6.354 -2.662 -21.228 1.00 73.81 242 LEU A O 1
ATOM 1964 N N . GLY A 1 243 ? 4.338 -2.360 -20.294 1.00 69.56 243 GLY A N 1
ATOM 1965 C CA . GLY A 1 243 ? 3.745 -1.585 -21.383 1.00 69.56 243 GLY A CA 1
ATOM 1966 C C . GLY A 1 243 ? 2.990 -2.461 -22.379 1.00 69.56 243 GLY A C 1
ATOM 1967 O O . GLY A 1 243 ? 1.771 -2.351 -22.459 1.00 69.56 243 GLY A O 1
ATOM 1968 N N . ASP A 1 244 ? 3.699 -3.326 -23.108 1.00 59.44 244 ASP A N 1
ATOM 1969 C CA . ASP A 1 244 ? 3.110 -4.224 -24.110 1.00 59.44 244 ASP A CA 1
ATOM 1970 C C . ASP A 1 244 ? 3.494 -5.690 -23.809 1.00 59.44 244 ASP A C 1
ATOM 1972 O O . ASP A 1 244 ? 4.669 -6.051 -23.903 1.00 59.44 244 ASP A O 1
ATOM 1976 N N . PRO A 1 245 ? 2.551 -6.539 -23.365 1.00 55.12 245 PRO A N 1
ATOM 1977 C CA . PRO A 1 245 ? 2.828 -7.908 -22.930 1.00 55.12 245 PRO A CA 1
ATOM 1978 C C . PRO A 1 245 ? 2.954 -8.896 -24.102 1.00 55.12 245 PRO A C 1
ATOM 1980 O O . PRO A 1 245 ? 3.276 -10.063 -23.870 1.00 55.12 245 PRO A O 1
ATOM 1983 N N . ILE A 1 246 ? 2.676 -8.462 -25.339 1.00 50.22 246 ILE A N 1
ATOM 1984 C CA . ILE A 1 246 ? 2.475 -9.339 -26.505 1.00 50.22 246 ILE A CA 1
ATOM 1985 C C . ILE A 1 246 ? 3.746 -10.117 -26.888 1.00 50.22 246 ILE A C 1
ATOM 1987 O O . ILE A 1 246 ? 3.630 -11.237 -27.378 1.00 50.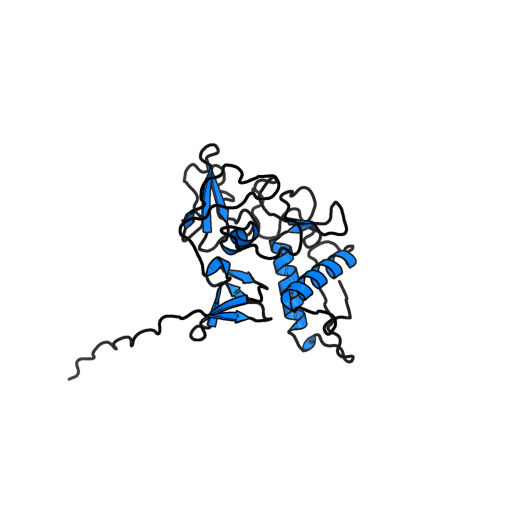22 246 ILE A O 1
ATOM 1991 N N . GLU A 1 247 ? 4.947 -9.606 -26.596 1.00 49.47 247 GLU A N 1
ATOM 1992 C CA . GLU A 1 247 ? 6.200 -10.347 -26.847 1.00 49.47 247 GLU A CA 1
ATOM 1993 C C . GLU A 1 247 ? 6.604 -11.313 -25.714 1.00 49.47 247 GLU A C 1
ATOM 1995 O O . GLU A 1 247 ? 7.498 -12.130 -25.901 1.00 49.47 247 GLU A O 1
ATOM 2000 N N . ILE A 1 248 ? 5.956 -11.261 -24.542 1.00 51.16 248 ILE A N 1
ATOM 2001 C CA . ILE A 1 248 ? 6.376 -12.007 -23.334 1.00 51.16 248 ILE A CA 1
ATOM 2002 C C . ILE A 1 248 ? 5.498 -13.240 -23.062 1.00 51.16 248 ILE A C 1
ATOM 2004 O O . ILE A 1 248 ? 5.849 -14.098 -22.251 1.00 51.16 248 ILE A O 1
ATOM 2008 N N . LEU A 1 249 ? 4.357 -13.377 -23.738 1.00 47.50 249 LEU A N 1
ATOM 2009 C CA . LEU A 1 249 ? 3.364 -14.396 -23.405 1.00 47.50 249 LEU A CA 1
ATOM 2010 C C . LEU A 1 249 ? 3.371 -15.574 -24.392 1.00 47.50 249 LEU A C 1
ATOM 2012 O O . LEU A 1 249 ? 3.028 -15.410 -25.559 1.00 47.50 249 LEU A O 1
ATOM 2016 N N . LEU A 1 250 ? 3.659 -16.788 -23.891 1.00 50.44 250 LEU A N 1
ATOM 2017 C CA . LEU A 1 250 ? 2.643 -17.841 -23.669 1.00 50.44 250 LEU A CA 1
ATOM 2018 C C . LEU A 1 250 ? 3.249 -19.255 -23.500 1.00 50.44 250 LEU A C 1
ATOM 2020 O O . LEU A 1 250 ? 3.398 -19.990 -24.472 1.00 50.44 250 LEU A O 1
ATOM 2024 N N . SER A 1 251 ? 3.368 -19.730 -22.257 1.00 50.69 251 SER A N 1
ATOM 2025 C CA . SER A 1 251 ? 2.744 -21.002 -21.850 1.00 50.69 251 SER A CA 1
ATOM 2026 C C . SER A 1 251 ? 2.347 -20.932 -20.365 1.00 50.69 251 SER A C 1
ATOM 2028 O O . SER A 1 251 ? 3.177 -20.854 -19.461 1.00 50.69 251 SER A O 1
ATOM 2030 N N . TRP A 1 252 ? 1.043 -20.875 -20.085 1.00 52.31 252 TRP A N 1
ATOM 2031 C CA . TRP A 1 252 ? 0.535 -20.802 -18.712 1.00 52.31 252 TRP A CA 1
ATOM 2032 C C . TRP A 1 252 ? 0.289 -22.205 -18.169 1.00 52.31 252 TRP A C 1
ATOM 2034 O O . TRP A 1 252 ? -0.528 -22.949 -18.710 1.00 52.31 252 TRP A O 1
ATOM 2044 N N . LEU A 1 253 ? 0.954 -22.548 -17.069 1.00 47.12 253 LEU A N 1
ATOM 2045 C CA . LEU A 1 253 ? 0.651 -23.739 -16.280 1.00 47.12 253 LEU A CA 1
ATOM 2046 C C . LEU A 1 253 ? 0.427 -23.284 -14.840 1.00 47.12 253 LEU A C 1
ATOM 2048 O O . LEU A 1 253 ? 1.380 -23.018 -14.123 1.00 47.12 253 LEU A O 1
ATOM 2052 N N . VAL A 1 254 ? -0.836 -23.133 -14.441 1.00 47.28 254 VAL A N 1
ATOM 2053 C CA . VAL A 1 254 ? -1.213 -22.896 -13.040 1.00 47.28 254 VAL A CA 1
ATOM 2054 C C . VAL A 1 254 ? -1.374 -24.269 -12.384 1.00 47.28 254 VAL A C 1
ATOM 2056 O O . VAL A 1 254 ? -2.229 -25.041 -12.816 1.00 47.28 254 VAL A O 1
ATOM 2059 N N . GLU A 1 255 ? -0.528 -24.577 -11.396 1.00 43.62 255 GLU A N 1
ATOM 2060 C CA . GLU A 1 255 ? -0.534 -25.832 -10.615 1.00 43.62 255 GLU A CA 1
ATOM 2061 C C . GLU A 1 255 ? -1.054 -25.614 -9.186 1.00 43.62 255 GLU A C 1
ATOM 2063 O O . GLU A 1 255 ? -0.629 -24.624 -8.539 1.00 43.62 255 GLU A O 1
#

Sequence (255 aa):
MATDSVPNPAARHPCEFKLKKYQTVFTCYICMVESYDTERYRCDHCDRARHKGCFRLRDAIQLKDAPDGIFKGWGRFELKPTPQTEPDSKNKKWAAYCVVCGMHIKYYSYHYRHSKDKKDVNMHPCCAALIGHDDEVKPLPYDLQLRENNSCFWCGSNRPQGASKVGPTKFFCWSYQLRDGKNNRIHVHCYSEMVIQALRIVQSDDNIDDDGRIRIILKPRGNQDANKLVETAITTALELVLGDPIEILLSWLVE

pLDDT: mean 78.26, std 15.57, range [31.28, 95.62]

Radius of gyration: 20.71 Å; chains: 1; bounding box: 76×42×54 Å

Organism: Punica granatum (NCBI:txid22663)

Secondary structure (DSSP, 8-state):
-----------------EEEE-SS-EEBTTT--EE--SEEEE-TTT--EEEHHHHS--SEEPPP--GGGTTTT--PEEEESS----TT-TTTTTTTBBTTT-PBP-S-EEEEEETTTTEEEEE-HHHHHHH-BTTB-PPPSSEEE---SS-BTTTSSSS-TTS-TTS-TTTSS-EEEPTT-TT-EEEHHHHHHHHHHHHHHHT-GGGB-TTS-EEE----SS-SS-HHHHHHHHHHHHHHHHS--TTTEEEE---